Protein AF-A0A6V7QCU4-F1 (afdb_monomer)

Secondary structure (DSSP, 8-state):
-----TTTTS-HHHHHHHTTS-----------------HHHHHHHHHHH-TT--HHHHHHHHHHHHHHHHHHHHHHHHHHHHHHHHHHHHHHHHHHHHHHHHHHHHHHHHHSTT----------GGGTSSS--STTHHHHHHHHHHHHHHHHHHHHHGGGGGGSTHHHHHHHHHHHHHHHHHHHHHHHHHTT----

Organism: NCBI:txid296719

Solvent-accessible surface area (backbone atoms only — not comparable to full-atom values): 12042 Å² total; per-residue (Å²): 135,83,83,74,67,80,58,73,83,43,60,75,74,53,35,60,56,56,71,64,65,76,76,77,68,80,81,80,60,81,65,75,70,74,76,55,88,41,70,58,59,50,52,44,48,52,45,70,70,39,93,80,56,52,74,66,57,48,50,53,45,48,51,53,43,50,52,55,51,49,54,52,52,52,52,52,50,54,54,50,52,54,53,49,53,52,51,51,51,52,51,52,52,50,52,53,53,49,52,51,50,50,54,48,53,57,52,53,60,70,71,62,76,75,76,71,78,76,76,82,76,85,71,69,69,74,67,78,76,68,79,77,96,50,88,74,51,58,66,56,47,53,51,52,52,50,51,51,52,52,49,54,47,54,68,62,61,53,68,69,70,68,78,69,64,72,64,62,57,56,50,55,54,50,52,49,51,51,51,54,49,51,52,51,50,52,50,50,65,73,65,62,76,78,88,125

Radius of gyration: 38.53 Å; Cα contacts (8 Å, |Δi|>4): 23; chains: 1; bounding box: 62×52×119 Å

Foldseek 3Di:
DDDPPPLVPDDPVVSVVVVVPPPPPPPPPPPPPPPPVDVLSVVLVCLVPDPPHDPVNNVVSVVVVVVVVVVVVVVVVVVVVVVVVVVVVVVVVVVVVVVVVVVVVVVVVVVPPPPDPPDPPPDPPVVVPPDDPDPVVPVVVVVVVVVVVVVVCVVVVCVVVVPPPPVPVVVVVVVVVVVVVVVVVVVVVVVDPDDD

Structure (mmCIF, N/CA/C/O backbone):
data_AF-A0A6V7QCU4-F1
#
_entry.id   AF-A0A6V7QCU4-F1
#
loop_
_atom_site.group_PDB
_atom_site.id
_atom_site.type_symbol
_atom_site.label_atom_id
_atom_site.label_alt_id
_atom_site.label_comp_id
_atom_site.label_asym_id
_atom_site.label_entity_id
_atom_site.label_seq_id
_atom_site.pdbx_PDB_ins_code
_atom_site.Cartn_x
_atom_site.Cartn_y
_atom_site.Cartn_z
_atom_site.occupancy
_atom_site.B_iso_or_equiv
_atom_site.auth_seq_id
_atom_site.auth_comp_id
_atom_site.auth_asym_id
_atom_site.auth_atom_id
_atom_site.pdbx_PDB_model_num
ATOM 1 N N . MET A 1 1 ? -23.571 29.270 -3.290 1.00 35.62 1 MET A N 1
ATOM 2 C CA . MET A 1 1 ? -22.367 29.970 -3.782 1.00 35.62 1 MET A CA 1
ATOM 3 C C . MET A 1 1 ? -21.453 28.926 -4.391 1.00 35.62 1 MET A C 1
ATOM 5 O O . MET A 1 1 ? -21.081 27.988 -3.700 1.00 35.62 1 MET A O 1
ATOM 9 N N . GLU A 1 2 ? -21.222 29.030 -5.696 1.00 45.94 2 GLU A N 1
ATOM 10 C CA . GLU A 1 2 ? -20.478 28.068 -6.511 1.00 45.94 2 GLU A CA 1
ATOM 11 C C . GLU A 1 2 ? -18.984 28.082 -6.162 1.00 45.94 2 GLU A C 1
ATOM 13 O O . GLU A 1 2 ? -18.351 29.137 -6.110 1.00 45.94 2 GLU A O 1
ATOM 18 N N . SER A 1 3 ? -18.406 26.904 -5.931 1.00 54.66 3 SER A N 1
ATOM 19 C CA . SER A 1 3 ? -16.961 26.727 -5.833 1.00 54.66 3 SER A CA 1
ATOM 20 C C . SER A 1 3 ? -16.368 26.797 -7.240 1.00 54.66 3 SER A C 1
ATOM 22 O O . SER A 1 3 ? -16.309 25.788 -7.944 1.00 54.66 3 SER A O 1
ATOM 24 N N . PHE A 1 4 ? -15.960 27.986 -7.678 1.00 53.19 4 PHE A N 1
ATOM 25 C CA . PHE A 1 4 ? -15.212 28.119 -8.923 1.00 53.19 4 PHE A CA 1
ATOM 26 C C . PHE A 1 4 ? -13.917 27.310 -8.813 1.00 53.19 4 PHE A C 1
ATOM 28 O O . PHE A 1 4 ? -13.067 27.587 -7.966 1.00 53.19 4 PHE A O 1
ATOM 35 N N . ASP A 1 5 ? -13.771 26.302 -9.673 1.00 65.81 5 ASP A N 1
ATOM 36 C CA . ASP A 1 5 ? -12.512 25.599 -9.885 1.00 65.81 5 ASP A CA 1
ATOM 37 C C . ASP A 1 5 ? -11.508 26.601 -10.477 1.00 65.81 5 ASP A C 1
ATOM 39 O O . ASP A 1 5 ? -11.412 26.801 -11.692 1.00 65.81 5 ASP A O 1
ATOM 43 N N . LEU A 1 6 ? -10.779 27.270 -9.578 1.00 67.25 6 LEU A N 1
ATOM 44 C CA . LEU A 1 6 ? -9.734 28.266 -9.844 1.00 67.25 6 LEU A CA 1
ATOM 45 C C . LEU A 1 6 ? -8.657 27.747 -10.817 1.00 67.25 6 LEU A C 1
ATOM 47 O O . LEU A 1 6 ? -7.875 28.523 -11.366 1.00 67.25 6 LEU A O 1
ATOM 51 N N . ASN A 1 7 ? -8.621 26.435 -11.066 1.00 65.88 7 ASN A N 1
ATOM 52 C CA . ASN A 1 7 ? -7.659 25.781 -11.941 1.00 65.88 7 ASN A CA 1
ATOM 53 C C . ASN A 1 7 ? -8.087 25.762 -13.418 1.00 65.88 7 ASN A C 1
ATOM 55 O O . ASN A 1 7 ? -7.273 25.422 -14.278 1.00 65.88 7 ASN A O 1
ATOM 59 N N . THR A 1 8 ? -9.321 26.158 -13.747 1.00 71.62 8 THR A N 1
ATOM 60 C CA . THR A 1 8 ? -9.826 26.222 -15.136 1.00 71.62 8 THR A CA 1
ATOM 61 C C . THR A 1 8 ? -9.185 27.336 -15.970 1.00 71.62 8 THR A C 1
ATOM 63 O O . THR A 1 8 ? -9.078 27.203 -17.186 1.00 71.62 8 THR A O 1
ATOM 66 N N . SER A 1 9 ? -8.681 28.390 -15.321 1.00 77.50 9 SER A N 1
ATOM 67 C CA . SER A 1 9 ? -7.965 29.511 -15.955 1.00 77.50 9 SER A CA 1
ATOM 68 C C . SER A 1 9 ? -6.537 29.144 -16.398 1.00 77.50 9 SER A C 1
ATOM 70 O O . SER A 1 9 ? -5.900 29.836 -17.195 1.00 77.50 9 SER A O 1
ATOM 72 N N . LEU A 1 10 ? -6.001 28.025 -15.904 1.00 81.00 10 LEU A N 1
ATOM 73 C CA . LEU A 1 10 ? -4.636 27.619 -16.205 1.00 81.00 10 LEU A CA 1
ATOM 74 C C . LEU A 1 10 ? -4.552 26.828 -17.524 1.00 81.00 10 LEU A C 1
ATOM 76 O O . LEU A 1 10 ? -5.372 25.939 -17.771 1.00 81.00 10 LEU A O 1
ATOM 80 N N . PRO A 1 11 ? -3.501 27.048 -18.343 1.00 86.62 11 PRO A N 1
ATOM 81 C CA . PRO A 1 11 ? -3.236 26.229 -19.523 1.00 86.62 11 PRO A CA 1
ATOM 82 C C . PRO A 1 11 ? -3.183 24.727 -19.179 1.00 86.62 11 PRO A C 1
ATOM 84 O O . PRO A 1 11 ? -2.705 24.381 -18.091 1.00 86.62 11 PRO A O 1
ATOM 87 N N . PRO A 1 12 ? -3.556 23.813 -20.102 1.00 85.50 12 PRO A N 1
ATOM 88 C CA . PRO A 1 12 ? -3.710 22.376 -19.819 1.00 85.50 12 PRO A CA 1
ATOM 89 C C . PRO A 1 12 ? -2.508 21.743 -19.111 1.00 85.50 12 PRO A C 1
ATOM 91 O O . PRO A 1 12 ? -2.649 20.953 -18.181 1.00 85.50 12 PRO A O 1
ATOM 94 N N . ARG A 1 13 ? -1.300 22.161 -19.498 1.00 84.75 13 ARG A N 1
ATOM 95 C CA . ARG A 1 13 ? -0.051 21.691 -18.896 1.00 84.75 13 ARG A CA 1
ATOM 96 C C . ARG A 1 13 ? 0.084 22.075 -17.418 1.00 84.75 13 ARG A C 1
ATOM 98 O O . ARG A 1 13 ? 0.567 21.269 -16.633 1.00 84.75 13 ARG A O 1
ATOM 105 N N . LYS A 1 14 ? -0.332 23.285 -17.030 1.00 87.88 14 LYS A N 1
ATOM 106 C CA . LYS A 1 14 ? -0.244 23.776 -15.643 1.00 87.88 14 LYS A CA 1
ATOM 107 C C . LYS A 1 14 ? -1.308 23.148 -14.739 1.00 87.88 14 LYS A C 1
ATOM 109 O O . LYS A 1 14 ? -1.017 22.906 -13.574 1.00 87.88 14 LYS A O 1
ATOM 114 N N . ARG A 1 15 ? -2.482 22.803 -15.280 1.00 86.25 15 ARG A N 1
ATOM 115 C CA . ARG A 1 15 ? -3.525 22.055 -14.553 1.00 86.25 15 ARG A CA 1
ATOM 116 C C . ARG A 1 15 ? -3.030 20.709 -14.027 1.00 86.25 15 ARG A C 1
ATOM 118 O O . ARG A 1 15 ? -3.246 20.396 -12.863 1.00 86.25 15 ARG A O 1
ATOM 125 N N . LEU A 1 16 ? -2.320 19.945 -14.860 1.00 81.56 16 LEU A N 1
ATOM 126 C CA . LEU A 1 16 ? -1.768 18.639 -14.469 1.00 81.56 16 LEU A CA 1
ATOM 127 C C . LEU A 1 16 ? -0.756 18.756 -13.319 1.00 81.56 16 LEU A C 1
ATOM 129 O O . LEU A 1 16 ? -0.728 17.914 -12.429 1.00 81.56 16 LEU A O 1
ATOM 133 N N . LEU A 1 17 ? 0.054 19.819 -13.325 1.00 78.69 17 LEU A N 1
ATOM 134 C CA . LEU A 1 17 ? 1.021 20.116 -12.263 1.00 78.69 17 LEU A CA 1
ATOM 135 C C . LEU A 1 17 ? 0.341 20.582 -10.970 1.00 78.69 17 LEU A C 1
ATOM 137 O O . LEU A 1 17 ? 0.762 20.184 -9.887 1.00 78.69 17 LEU A O 1
ATOM 141 N N . ALA A 1 18 ? -0.708 21.401 -11.073 1.00 74.44 18 ALA A N 1
ATOM 142 C CA . ALA A 1 18 ? -1.483 21.856 -9.921 1.00 74.44 18 ALA A CA 1
ATOM 143 C C . ALA A 1 18 ? -2.186 20.685 -9.216 1.00 74.44 18 ALA A C 1
ATOM 145 O O . ALA A 1 18 ? -2.096 20.569 -7.995 1.00 74.44 18 ALA A O 1
ATOM 146 N N . GLY A 1 19 ? -2.775 19.764 -9.987 1.00 64.88 19 GLY A N 1
ATOM 147 C CA . GLY A 1 19 ? -3.388 18.541 -9.458 1.00 64.88 19 GLY A CA 1
ATOM 148 C C . GLY A 1 19 ? -2.403 17.584 -8.776 1.00 64.88 19 GLY A C 1
ATOM 149 O O . GLY A 1 19 ? -2.822 16.720 -8.016 1.00 64.88 19 GLY A O 1
ATOM 150 N N . LEU A 1 20 ? -1.094 17.747 -8.998 1.00 66.31 20 LEU A N 1
ATOM 151 C CA . LEU A 1 20 ? -0.063 16.924 -8.365 1.00 66.31 20 LEU A CA 1
ATOM 152 C C . LEU A 1 20 ? 0.399 17.472 -6.998 1.00 66.31 20 LEU A C 1
ATOM 154 O O . LEU A 1 20 ? 1.053 16.752 -6.247 1.00 66.31 20 LEU A O 1
ATOM 158 N N . LYS A 1 21 ? 0.092 18.735 -6.656 1.00 61.53 21 LYS A N 1
ATOM 159 C CA . LYS A 1 21 ? 0.593 19.395 -5.430 1.00 61.53 21 LYS A CA 1
ATOM 160 C C . LYS A 1 21 ? -0.334 19.240 -4.210 1.00 61.53 21 LYS A C 1
ATOM 162 O O . LYS A 1 21 ? 0.075 19.565 -3.100 1.00 61.53 21 LYS A O 1
ATOM 167 N N . SER A 1 22 ? -1.535 18.684 -4.356 1.00 58.47 22 SER A N 1
ATOM 168 C CA . SER A 1 22 ? -2.483 18.471 -3.246 1.00 58.47 22 SER A CA 1
ATOM 169 C C . SER A 1 22 ? -2.252 17.172 -2.452 1.00 58.47 22 SER A C 1
ATOM 171 O O . SER A 1 22 ? -3.182 16.633 -1.863 1.00 58.47 22 SER A O 1
ATOM 173 N N . GLY A 1 23 ? -1.017 16.660 -2.426 1.00 52.00 23 GLY A N 1
ATOM 174 C CA . GLY A 1 23 ? -0.621 15.459 -1.680 1.00 52.00 23 GLY A CA 1
ATOM 175 C C . GLY A 1 23 ? 0.0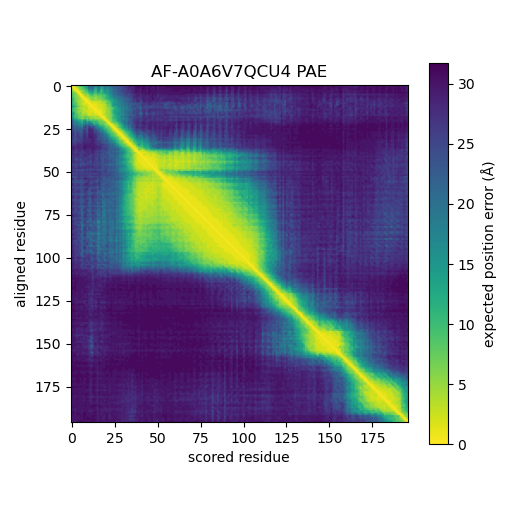03 15.717 -0.303 1.00 52.00 23 GLY A C 1
ATOM 176 O O . GLY A 1 23 ? 0.578 14.798 0.262 1.00 52.00 23 GLY A O 1
ATOM 177 N N . ASN A 1 24 ? -0.078 16.940 0.232 1.00 51.47 24 ASN A N 1
ATOM 178 C CA . ASN A 1 24 ? 0.299 17.249 1.617 1.00 51.47 24 ASN A CA 1
ATOM 179 C C . ASN A 1 24 ? -0.964 17.538 2.430 1.00 51.47 24 ASN A C 1
ATOM 181 O O . ASN A 1 24 ? -1.215 18.667 2.844 1.00 51.47 24 ASN A O 1
ATOM 185 N N . LEU A 1 25 ? -1.778 16.505 2.628 1.00 44.12 25 LEU A N 1
ATOM 186 C CA . LEU A 1 25 ? -2.715 16.497 3.738 1.00 44.12 25 LEU A CA 1
ATOM 187 C C . LEU A 1 25 ? -1.915 16.095 4.970 1.00 44.12 25 LEU A C 1
ATOM 189 O O . LEU A 1 25 ? -1.485 14.949 5.096 1.00 44.12 25 LEU A O 1
ATOM 193 N N . ALA A 1 26 ? -1.720 17.063 5.866 1.00 48.62 26 ALA A N 1
ATOM 194 C CA . ALA A 1 26 ? -1.729 16.775 7.286 1.00 48.62 26 ALA A CA 1
ATOM 195 C C . ALA A 1 26 ? -2.869 15.777 7.526 1.00 48.62 26 ALA A C 1
ATOM 197 O O . ALA A 1 26 ? -4.044 16.089 7.336 1.00 48.62 26 ALA A O 1
ATOM 198 N N . HIS A 1 27 ? -2.501 14.533 7.811 1.00 44.94 27 HIS A N 1
ATOM 199 C CA . HIS A 1 27 ? -3.427 13.491 8.214 1.00 44.94 27 HIS A CA 1
ATOM 200 C C . HIS A 1 27 ? -3.783 13.747 9.686 1.00 44.94 27 HIS A C 1
ATOM 202 O O . HIS A 1 27 ? -3.539 12.913 10.547 1.00 44.94 27 HIS A O 1
ATOM 208 N N . ASP A 1 28 ? -4.394 14.901 9.959 1.00 44.28 28 ASP A N 1
ATOM 209 C CA . ASP A 1 28 ? -5.296 15.063 11.096 1.00 44.28 28 ASP A CA 1
ATOM 210 C C . ASP A 1 28 ? -6.616 14.399 10.698 1.00 44.28 28 ASP A C 1
ATOM 212 O O . ASP A 1 28 ? -7.650 15.030 10.492 1.00 44.28 28 ASP A O 1
ATOM 216 N N . PHE A 1 29 ? -6.555 13.085 10.499 1.00 41.66 29 PHE A N 1
ATOM 217 C CA . PHE A 1 29 ? -7.741 12.273 10.647 1.00 41.66 29 PHE A CA 1
ATOM 218 C C . PHE A 1 29 ? -7.906 12.118 12.156 1.00 41.66 29 PHE A C 1
ATOM 220 O O . PHE A 1 29 ? -7.047 11.487 12.781 1.00 41.66 29 PHE A O 1
ATOM 227 N N . PRO A 1 30 ? -9.005 12.593 12.769 1.00 44.06 30 PRO A N 1
ATOM 228 C CA . PRO A 1 30 ? -9.549 11.822 13.861 1.00 44.06 30 PRO A CA 1
ATOM 229 C C . PRO A 1 30 ? -9.959 10.516 13.190 1.00 44.06 30 PRO A C 1
ATOM 231 O O . PRO A 1 30 ? -11.053 10.399 12.643 1.00 44.06 30 PRO A O 1
ATOM 234 N N . PHE A 1 31 ? -9.033 9.557 13.111 1.00 42.09 31 PHE A N 1
ATOM 235 C CA . PHE A 1 31 ? -9.431 8.186 12.877 1.00 42.09 31 PHE A CA 1
ATOM 236 C C . PHE A 1 31 ? -10.527 7.960 13.918 1.00 42.09 31 PHE A C 1
ATOM 238 O O . PHE A 1 31 ? -10.242 8.127 15.111 1.00 42.09 31 PHE A O 1
ATOM 245 N N . PRO A 1 32 ? -11.777 7.646 13.520 1.00 49.28 32 PRO A N 1
ATOM 246 C CA . PRO A 1 32 ? -12.622 6.933 14.443 1.00 49.28 32 PRO A CA 1
ATOM 247 C C . PRO A 1 32 ? -11.785 5.699 14.690 1.00 49.28 32 PRO A C 1
ATOM 249 O O . PRO A 1 32 ? -11.591 4.902 13.769 1.00 49.28 32 PRO A O 1
ATOM 252 N N . ILE A 1 33 ? -11.142 5.643 15.860 1.00 50.97 33 ILE A N 1
ATOM 253 C CA . ILE A 1 33 ? -10.472 4.443 16.319 1.00 50.97 33 ILE A CA 1
ATOM 254 C C . ILE A 1 33 ? -11.532 3.399 16.026 1.00 50.97 33 ILE A C 1
ATOM 256 O O . ILE A 1 33 ? -12.646 3.536 16.553 1.00 50.97 33 ILE A O 1
ATOM 260 N N . PRO A 1 34 ? -11.290 2.444 15.112 1.00 51.69 34 PRO A N 1
ATOM 261 C CA . PRO A 1 34 ? -12.148 1.306 15.101 1.00 51.69 34 PRO A CA 1
ATOM 262 C C . PRO A 1 34 ? -11.847 0.759 16.481 1.00 51.69 34 PRO A C 1
ATOM 264 O O . PRO A 1 34 ? -10.806 0.145 16.713 1.00 51.69 34 PRO A O 1
ATOM 267 N N . LEU A 1 35 ? -12.749 1.017 17.425 1.00 53.97 35 LEU A N 1
ATOM 268 C CA . LEU A 1 35 ? -13.027 0.063 18.460 1.00 53.97 35 LEU A CA 1
ATOM 269 C C . LEU A 1 35 ? -13.571 -1.109 17.650 1.00 53.97 35 LEU A C 1
ATOM 271 O O . LEU A 1 35 ? -14.775 -1.322 17.535 1.00 53.97 35 LEU A O 1
ATOM 275 N N . SER A 1 36 ? -12.633 -1.781 16.962 1.00 52.59 36 SER A N 1
ATOM 276 C CA . SER A 1 36 ? -12.746 -3.112 16.434 1.00 52.59 36 SER A CA 1
ATOM 277 C C . SER A 1 36 ? -13.556 -3.798 17.488 1.00 52.59 36 SER A C 1
ATOM 279 O O . SER A 1 36 ? -13.233 -3.632 18.668 1.00 52.59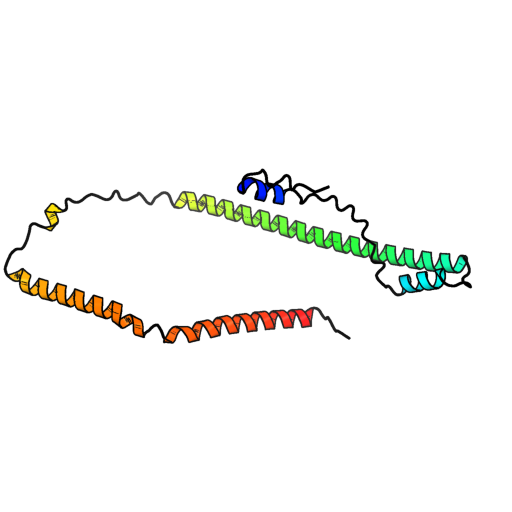 36 SER A O 1
ATOM 281 N N . SER A 1 37 ? -14.650 -4.415 17.062 1.00 53.84 37 SER A N 1
ATOM 282 C CA . SER A 1 37 ? -15.561 -5.174 17.899 1.00 53.84 37 SER A CA 1
ATOM 283 C C . SER A 1 37 ? -14.799 -6.337 18.542 1.00 53.84 37 SER A C 1
ATOM 285 O O . SER A 1 37 ? -15.023 -7.499 18.240 1.00 53.84 37 SER A O 1
ATOM 287 N N . THR A 1 38 ? -13.810 -6.003 19.358 1.00 62.69 38 THR A N 1
ATOM 288 C CA . THR A 1 38 ? -13.108 -6.835 20.290 1.00 62.69 38 THR A CA 1
ATOM 289 C C . THR A 1 38 ? -14.141 -7.104 21.354 1.00 62.69 38 THR A C 1
ATOM 291 O O . THR A 1 38 ? -14.874 -6.205 21.779 1.00 62.69 38 THR A O 1
ATOM 294 N N . ASP A 1 39 ? -14.216 -8.361 21.749 1.00 77.12 39 ASP A N 1
ATOM 295 C CA . ASP A 1 39 ? -15.081 -8.835 22.819 1.00 77.12 39 ASP A CA 1
ATOM 296 C C . ASP A 1 39 ? -15.040 -7.895 24.047 1.00 77.12 39 ASP A C 1
ATOM 298 O O . ASP A 1 39 ? -16.066 -7.492 24.583 1.00 77.12 39 ASP A O 1
ATOM 302 N N . LEU A 1 40 ? -13.851 -7.380 24.377 1.00 80.00 40 LEU A N 1
ATOM 303 C CA . LEU A 1 40 ? -13.614 -6.366 25.411 1.00 80.00 40 LEU A CA 1
ATOM 304 C C . LEU A 1 40 ? -14.335 -5.024 25.178 1.00 80.00 40 LEU A C 1
ATOM 306 O O . LEU A 1 40 ? -14.886 -4.450 26.114 1.00 80.00 40 LEU A O 1
ATOM 310 N N . GLY A 1 41 ? -14.352 -4.512 23.945 1.00 83.50 41 GLY A N 1
ATOM 311 C CA . GLY A 1 41 ? -15.064 -3.281 23.601 1.00 83.50 41 GLY A CA 1
ATOM 312 C C . GLY A 1 41 ? -16.586 -3.443 23.635 1.00 83.50 41 GLY A C 1
ATOM 313 O O . GLY A 1 41 ? -17.287 -2.481 23.939 1.00 83.50 41 GLY A O 1
ATOM 314 N N . ALA A 1 42 ? -17.100 -4.644 23.345 1.00 85.75 42 ALA A N 1
ATOM 315 C CA . ALA A 1 42 ? -18.512 -4.978 23.536 1.00 85.75 42 ALA A CA 1
ATOM 316 C C . ALA A 1 42 ? -18.859 -5.071 25.030 1.00 85.75 42 ALA A C 1
ATOM 318 O O . ALA A 1 42 ? -19.751 -4.357 25.477 1.00 85.75 42 ALA A O 1
ATOM 319 N N . ARG A 1 43 ? -18.055 -5.803 25.814 1.00 84.75 43 ARG A N 1
ATOM 320 C CA . ARG A 1 43 ? -18.203 -5.912 27.276 1.00 84.75 43 ARG A CA 1
ATOM 321 C C . ARG A 1 43 ? -18.201 -4.556 27.982 1.00 84.75 43 ARG A C 1
ATOM 323 O O . ARG A 1 43 ? -19.006 -4.343 28.880 1.00 84.75 43 ARG A O 1
ATOM 330 N N . LEU A 1 44 ? -17.340 -3.622 27.569 1.00 89.06 44 LEU A N 1
ATOM 331 C CA . LEU A 1 44 ? -17.328 -2.270 28.139 1.00 89.06 44 LEU A CA 1
ATOM 332 C C . LEU A 1 44 ? -18.629 -1.511 27.851 1.00 89.06 44 LEU A C 1
ATOM 334 O O . LEU A 1 44 ? -19.160 -0.853 28.740 1.00 89.06 44 LEU A O 1
ATOM 338 N N . ARG A 1 45 ? -19.164 -1.609 26.628 1.00 89.88 45 ARG A N 1
ATOM 339 C CA . ARG A 1 45 ? -20.448 -0.977 26.286 1.00 89.88 45 ARG A CA 1
ATOM 340 C C . ARG A 1 45 ? -21.600 -1.599 27.064 1.00 89.88 45 ARG A C 1
ATOM 342 O O . ARG A 1 45 ? -22.454 -0.862 27.537 1.00 89.88 45 ARG A O 1
ATOM 349 N N . ASP A 1 46 ? -21.604 -2.917 27.220 1.00 89.50 46 ASP A N 1
ATOM 350 C CA . ASP A 1 46 ? -22.655 -3.629 27.950 1.00 89.50 46 ASP A CA 1
ATOM 351 C C . ASP A 1 46 ? -22.676 -3.230 29.431 1.00 89.50 46 ASP A C 1
ATOM 353 O O . ASP A 1 46 ? -23.741 -2.969 29.984 1.00 89.50 46 ASP A O 1
ATOM 357 N N . VAL A 1 47 ? -21.500 -3.087 30.052 1.00 89.88 47 VAL A N 1
ATOM 358 C CA . VAL A 1 47 ? -21.371 -2.655 31.453 1.00 89.88 47 VAL A CA 1
ATOM 359 C C . VAL A 1 47 ? -21.739 -1.177 31.631 1.00 89.88 47 VAL A C 1
ATOM 361 O O . VAL A 1 47 ? -22.434 -0.844 32.583 1.00 89.88 47 VAL A O 1
ATOM 364 N N . ILE A 1 48 ? -21.369 -0.296 30.693 1.00 88.62 48 ILE A N 1
ATOM 365 C CA . ILE A 1 48 ? -21.759 1.129 30.726 1.00 88.62 48 ILE A CA 1
ATOM 366 C C . ILE A 1 48 ? -23.271 1.318 30.517 1.00 88.62 48 ILE A C 1
ATOM 368 O O . ILE A 1 48 ? -23.869 2.214 31.108 1.00 88.62 48 ILE A O 1
ATOM 372 N N . ASN A 1 49 ? -23.893 0.494 29.671 1.00 90.19 49 ASN A N 1
ATOM 373 C CA . ASN A 1 49 ? -25.325 0.578 29.372 1.00 90.19 49 ASN A CA 1
ATOM 374 C C . ASN A 1 49 ? -26.198 -0.168 30.396 1.00 90.19 49 ASN A C 1
ATOM 376 O O . ASN A 1 49 ? -27.424 -0.041 30.364 1.00 90.19 49 ASN A O 1
ATOM 380 N N . SER A 1 50 ? -25.593 -0.947 31.294 1.00 89.44 50 SER A N 1
ATOM 381 C CA . SER A 1 50 ? -26.301 -1.657 32.353 1.00 89.44 50 SER A CA 1
ATOM 382 C C . SER A 1 50 ? -26.749 -0.692 33.449 1.00 89.44 50 SER A C 1
ATOM 384 O O . SER A 1 50 ? -25.946 0.011 34.055 1.00 89.44 50 SER A O 1
ATOM 386 N N . THR A 1 51 ? -28.046 -0.692 33.761 1.00 81.44 51 THR A N 1
ATOM 387 C CA . THR A 1 51 ? -28.620 0.134 34.840 1.00 81.44 51 THR A CA 1
ATOM 388 C C . THR A 1 51 ? -28.267 -0.383 36.240 1.00 81.44 51 THR A C 1
ATOM 390 O O . THR A 1 51 ? -28.526 0.296 37.228 1.00 81.44 51 THR A O 1
ATOM 393 N N . THR A 1 52 ? -27.693 -1.586 36.339 1.00 87.56 52 THR A N 1
ATOM 394 C CA . THR A 1 52 ? -27.366 -2.253 37.608 1.00 87.56 52 THR A CA 1
ATOM 395 C C . THR A 1 52 ? -25.866 -2.335 37.881 1.00 87.56 52 THR A C 1
ATOM 397 O O . THR A 1 52 ? -25.487 -2.923 38.888 1.00 87.56 52 THR A O 1
ATOM 400 N N . ALA A 1 53 ? -25.017 -1.816 36.989 1.00 85.19 53 ALA A N 1
ATOM 401 C CA . ALA A 1 53 ? -23.568 -1.900 37.146 1.00 85.19 53 ALA A CA 1
ATOM 402 C C . ALA A 1 53 ? -23.065 -0.961 38.250 1.00 85.19 53 ALA A C 1
ATOM 404 O O . ALA A 1 53 ? -23.452 0.211 38.309 1.00 85.19 53 ALA A O 1
ATOM 405 N N . SER A 1 54 ? -22.172 -1.471 39.100 1.00 89.69 54 SER A N 1
ATOM 406 C CA . SER A 1 54 ? -21.495 -0.651 40.111 1.00 89.69 54 SER A CA 1
ATOM 407 C C . SER A 1 54 ? -20.432 0.227 39.442 1.00 89.69 54 SER A C 1
ATOM 409 O O . SER A 1 54 ? -19.777 -0.224 38.496 1.00 89.69 54 SER A O 1
ATOM 411 N N . PRO A 1 55 ? -20.185 1.462 39.917 1.00 87.19 55 PRO A N 1
ATOM 412 C CA . PRO A 1 55 ? -19.109 2.295 39.382 1.00 87.19 55 PRO A CA 1
ATOM 413 C C . PRO A 1 55 ? -17.734 1.611 39.446 1.00 87.19 55 PRO A C 1
ATOM 415 O O . PRO A 1 55 ? -16.916 1.798 38.547 1.00 87.19 55 PRO A O 1
ATOM 418 N N . GLU A 1 56 ? -17.492 0.769 40.449 1.00 90.50 56 GLU A N 1
ATOM 419 C CA . GLU A 1 56 ? -16.272 -0.029 40.589 1.00 90.50 56 GLU A CA 1
ATOM 420 C C . GLU A 1 56 ? -16.111 -1.041 39.444 1.00 90.50 56 GLU A C 1
ATOM 422 O O . GLU A 1 56 ? -15.031 -1.141 38.864 1.00 90.50 56 GLU A O 1
ATOM 427 N N . GLU A 1 57 ? -17.187 -1.726 39.046 1.00 88.12 57 GLU A N 1
ATOM 428 C CA . GLU A 1 57 ? -17.166 -2.700 37.944 1.00 88.12 57 GLU A CA 1
ATOM 429 C C . GLU A 1 57 ? -16.872 -2.015 36.603 1.00 88.12 57 GLU A C 1
ATOM 431 O O . GLU A 1 57 ? -16.104 -2.525 35.784 1.00 88.12 57 GLU A O 1
ATOM 436 N N . ILE A 1 58 ? -17.433 -0.819 36.389 1.00 88.56 58 ILE A N 1
ATOM 437 C CA . ILE A 1 58 ? -17.153 -0.005 35.199 1.00 88.56 58 ILE A CA 1
ATOM 438 C C . ILE A 1 58 ? -15.660 0.350 35.147 1.00 88.56 58 ILE A C 1
ATOM 440 O O . ILE A 1 58 ? -15.040 0.239 34.087 1.00 88.56 58 ILE A O 1
ATOM 444 N N . ILE A 1 59 ? -15.071 0.746 36.281 1.00 90.75 59 ILE A N 1
ATOM 445 C CA . ILE A 1 59 ? -13.649 1.104 36.377 1.00 90.75 59 ILE A CA 1
ATOM 446 C C . ILE A 1 59 ? -12.758 -0.115 36.108 1.00 90.75 59 ILE A C 1
ATOM 448 O O . ILE A 1 59 ? -11.791 -0.007 35.352 1.00 90.75 59 ILE A O 1
ATOM 452 N N . GLU A 1 60 ? -13.075 -1.283 36.664 1.00 91.00 60 GLU A N 1
ATOM 453 C CA . GLU A 1 60 ? -12.301 -2.511 36.440 1.00 91.00 60 GLU A CA 1
ATOM 454 C C . GLU A 1 60 ? -12.328 -2.965 34.977 1.00 91.00 60 GLU A C 1
ATOM 456 O O . GLU A 1 60 ? -11.282 -3.288 34.396 1.00 91.00 60 GLU A O 1
ATOM 461 N N . VAL A 1 61 ? -13.506 -2.944 34.348 1.00 89.88 61 VAL A N 1
ATOM 462 C CA . VAL A 1 61 ? -13.657 -3.305 32.932 1.00 89.88 61 VAL A CA 1
ATOM 463 C C . VAL A 1 61 ? -12.954 -2.281 32.045 1.00 89.88 61 VAL A C 1
ATOM 465 O O . VAL A 1 61 ? -12.227 -2.667 31.128 1.00 89.88 61 VAL A O 1
ATOM 468 N N . ALA A 1 62 ? -13.082 -0.985 32.342 1.00 88.62 62 ALA A N 1
ATOM 469 C CA . ALA A 1 62 ? -12.387 0.071 31.612 1.00 88.62 62 ALA A CA 1
ATOM 470 C C . ALA A 1 62 ? -10.859 -0.056 31.719 1.00 88.62 62 ALA A C 1
ATOM 472 O O . ALA A 1 62 ? -10.169 0.040 30.704 1.00 88.62 62 ALA A O 1
ATOM 473 N N . ASN A 1 63 ? -10.326 -0.340 32.910 1.00 92.44 63 ASN A N 1
ATOM 474 C CA . ASN A 1 63 ? -8.893 -0.556 33.122 1.00 92.44 63 ASN A CA 1
ATOM 475 C C . ASN A 1 63 ? -8.389 -1.790 32.368 1.00 92.44 63 ASN A C 1
ATOM 477 O O . ASN A 1 63 ? -7.345 -1.737 31.718 1.00 92.44 63 ASN A O 1
ATOM 481 N N . SER A 1 64 ? -9.155 -2.882 32.389 1.00 89.62 64 SER A N 1
ATOM 482 C CA . SER A 1 64 ? -8.823 -4.107 31.653 1.00 89.62 64 SER A CA 1
ATOM 483 C C . SER A 1 64 ? -8.771 -3.863 30.141 1.00 89.62 64 SER A C 1
ATOM 485 O O . SER A 1 64 ? -7.848 -4.311 29.459 1.00 89.62 64 SER A O 1
ATOM 487 N N . VAL A 1 65 ? -9.732 -3.101 29.609 1.00 90.19 65 VAL A N 1
ATOM 488 C CA . VAL A 1 65 ? -9.773 -2.705 28.193 1.00 90.19 65 VAL A CA 1
ATOM 489 C C . VAL A 1 65 ? -8.607 -1.777 27.852 1.00 90.19 65 VAL A C 1
ATOM 491 O O . VAL A 1 65 ? -7.978 -1.950 26.809 1.00 90.19 65 VAL A O 1
ATOM 494 N N . ALA A 1 66 ? -8.292 -0.817 28.724 1.00 90.88 66 ALA A N 1
ATOM 495 C CA . ALA A 1 66 ? -7.188 0.117 28.529 1.00 90.88 66 ALA A CA 1
ATOM 496 C C . ALA A 1 66 ? -5.828 -0.597 28.494 1.00 90.88 66 ALA A C 1
ATOM 498 O O . ALA A 1 66 ? -5.014 -0.300 27.620 1.00 90.88 66 ALA A O 1
ATOM 499 N N . LEU A 1 67 ? -5.602 -1.571 29.382 1.00 91.81 67 LEU A N 1
ATOM 500 C CA . LEU A 1 67 ? -4.390 -2.395 29.387 1.00 91.81 67 LEU A CA 1
ATOM 501 C C . LEU A 1 67 ? -4.271 -3.229 28.107 1.00 91.81 67 LEU A C 1
ATOM 503 O O . LEU A 1 67 ? -3.252 -3.158 27.423 1.00 91.81 67 LEU A O 1
ATOM 507 N N . ALA A 1 68 ? -5.338 -3.929 27.713 1.00 89.38 68 ALA A N 1
ATOM 508 C CA . ALA A 1 68 ? -5.341 -4.711 26.478 1.00 89.38 68 ALA A CA 1
ATOM 509 C C . ALA A 1 68 ? -5.102 -3.834 25.232 1.00 89.38 68 ALA A C 1
ATOM 511 O O . ALA A 1 68 ? -4.361 -4.211 24.323 1.00 89.38 68 ALA A O 1
ATOM 512 N N . ALA A 1 69 ? -5.695 -2.638 25.190 1.00 88.56 69 ALA A N 1
ATOM 513 C CA . ALA A 1 69 ? -5.469 -1.680 24.113 1.00 88.56 69 ALA A CA 1
ATOM 514 C C . ALA A 1 69 ? -4.021 -1.160 24.092 1.00 88.56 69 ALA A C 1
ATOM 516 O O . ALA A 1 69 ? -3.450 -0.993 23.011 1.00 88.56 69 ALA A O 1
ATOM 517 N N . ALA A 1 70 ? -3.414 -0.931 25.261 1.00 92.06 70 ALA A N 1
ATOM 518 C CA . ALA A 1 70 ? -2.020 -0.512 25.376 1.00 92.06 70 ALA A CA 1
ATOM 519 C C . ALA A 1 70 ? -1.056 -1.584 24.842 1.00 92.06 70 ALA A C 1
ATOM 521 O O . ALA A 1 70 ? -0.154 -1.251 24.069 1.00 92.06 70 ALA A O 1
ATOM 522 N N . ASP A 1 71 ? -1.292 -2.859 25.160 1.00 91.62 71 ASP A N 1
ATOM 523 C CA . ASP A 1 71 ? -0.485 -3.981 24.666 1.00 91.62 71 ASP A CA 1
ATOM 524 C C . ASP A 1 71 ? -0.595 -4.138 23.145 1.00 91.62 71 ASP A C 1
ATOM 526 O O . ASP A 1 71 ? 0.411 -4.258 22.437 1.00 91.62 71 ASP A O 1
ATOM 530 N N . VAL A 1 72 ? -1.815 -4.060 22.606 1.00 90.69 72 VAL A N 1
ATOM 531 C CA . VAL A 1 72 ? -2.042 -4.094 21.154 1.00 90.69 72 VAL A CA 1
ATOM 532 C C . VAL A 1 72 ? -1.342 -2.920 20.467 1.00 90.69 72 VAL A C 1
ATOM 534 O O . VAL A 1 72 ? -0.695 -3.105 19.432 1.00 90.69 72 VAL A O 1
ATOM 537 N N . ALA A 1 73 ? -1.413 -1.718 21.043 1.00 91.75 73 ALA A N 1
ATOM 538 C CA . ALA A 1 73 ? -0.733 -0.543 20.509 1.00 91.75 73 ALA A CA 1
ATOM 539 C C . ALA A 1 73 ? 0.799 -0.682 20.559 1.00 91.75 73 ALA A C 1
ATOM 541 O O . ALA A 1 73 ? 1.479 -0.296 19.604 1.00 91.75 73 ALA A O 1
ATOM 542 N N . ALA A 1 74 ? 1.355 -1.250 21.632 1.00 93.06 74 ALA A N 1
ATOM 543 C CA . ALA A 1 74 ? 2.786 -1.520 21.753 1.00 93.06 74 ALA A CA 1
ATOM 544 C C . ALA A 1 74 ? 3.260 -2.526 20.692 1.00 93.06 74 ALA A C 1
ATOM 546 O O . ALA A 1 74 ? 4.231 -2.261 19.976 1.00 93.06 74 ALA A O 1
ATOM 547 N N . ASN A 1 75 ? 2.517 -3.618 20.505 1.00 91.44 75 ASN A N 1
ATOM 548 C CA . ASN A 1 75 ? 2.797 -4.618 19.475 1.00 91.44 75 ASN A CA 1
ATOM 549 C C . ASN A 1 75 ? 2.714 -4.020 18.064 1.00 91.44 75 ASN A C 1
ATOM 551 O O . ASN A 1 75 ? 3.602 -4.236 17.236 1.00 91.44 75 ASN A O 1
ATOM 555 N N . ALA A 1 76 ? 1.696 -3.201 17.790 1.00 94.31 76 ALA A N 1
ATOM 556 C CA . ALA A 1 76 ? 1.559 -2.515 16.508 1.00 94.31 76 ALA A CA 1
ATOM 557 C C . ALA A 1 76 ? 2.748 -1.578 16.220 1.00 94.31 76 ALA A C 1
ATOM 559 O O . ALA A 1 76 ? 3.241 -1.534 15.088 1.00 94.31 76 ALA A O 1
ATOM 560 N N . ARG A 1 77 ? 3.253 -0.863 17.238 1.00 92.38 77 ARG A N 1
ATOM 561 C CA . ARG A 1 77 ? 4.456 -0.023 17.115 1.00 92.38 77 ARG A CA 1
ATOM 562 C C . ARG A 1 77 ? 5.700 -0.852 16.804 1.00 92.38 77 ARG A C 1
ATOM 564 O O . ARG A 1 77 ? 6.449 -0.472 15.906 1.00 92.38 77 ARG A O 1
ATOM 571 N N . ALA A 1 78 ? 5.902 -1.979 17.485 1.00 95.50 78 ALA A N 1
ATOM 572 C CA . ALA A 1 78 ? 7.039 -2.865 17.230 1.00 95.50 78 ALA A CA 1
ATOM 573 C C . ALA A 1 78 ? 7.044 -3.366 15.773 1.00 95.50 78 ALA A C 1
ATOM 575 O O . ALA A 1 78 ? 8.030 -3.194 15.054 1.00 95.50 78 ALA A O 1
ATOM 576 N N . VAL A 1 79 ? 5.895 -3.850 15.288 1.00 94.69 79 VAL A N 1
ATOM 577 C CA . VAL A 1 79 ? 5.727 -4.305 13.896 1.00 94.69 79 VAL A CA 1
ATOM 578 C C . VAL A 1 79 ? 5.978 -3.174 12.892 1.00 94.69 79 VAL A C 1
ATOM 580 O O . VAL A 1 79 ? 6.586 -3.389 11.839 1.00 94.69 79 VAL A O 1
ATOM 583 N N . ALA A 1 80 ? 5.519 -1.956 13.187 1.00 93.62 80 ALA A N 1
ATOM 584 C CA . ALA A 1 80 ? 5.752 -0.804 12.320 1.00 93.62 80 ALA A CA 1
ATOM 585 C C . ALA A 1 80 ? 7.246 -0.452 12.215 1.00 93.62 80 ALA A C 1
ATOM 587 O O . ALA A 1 80 ? 7.730 -0.167 11.116 1.00 93.62 80 ALA A O 1
ATOM 588 N N . ILE A 1 81 ? 7.986 -0.516 13.327 1.00 96.06 81 ILE A N 1
ATOM 589 C CA . ILE A 1 81 ? 9.431 -0.254 13.365 1.00 96.06 81 ILE A CA 1
ATOM 590 C C . ILE A 1 81 ? 10.196 -1.296 12.538 1.00 96.06 81 ILE A C 1
ATOM 592 O O . ILE A 1 81 ? 11.029 -0.925 11.708 1.00 96.06 81 ILE A O 1
ATOM 596 N N . GLU A 1 82 ? 9.882 -2.584 12.689 1.00 94.44 82 GLU A N 1
ATOM 597 C CA . GLU A 1 82 ? 10.517 -3.654 11.906 1.00 94.44 82 GLU A CA 1
ATOM 598 C C . GLU A 1 82 ? 10.279 -3.479 10.402 1.00 94.44 82 GLU A C 1
ATOM 600 O O . GLU A 1 82 ? 11.216 -3.519 9.595 1.00 94.44 82 GLU A O 1
ATOM 605 N N . LYS A 1 83 ? 9.031 -3.195 10.009 1.00 96.06 83 LYS A N 1
ATOM 606 C CA . LYS A 1 83 ? 8.682 -2.926 8.607 1.00 96.06 83 LYS A CA 1
ATOM 607 C C . LYS A 1 83 ? 9.397 -1.687 8.068 1.00 96.06 83 LYS A C 1
ATOM 609 O O . LYS A 1 83 ? 9.860 -1.700 6.924 1.00 96.06 83 LYS A O 1
ATOM 614 N N . ALA A 1 84 ? 9.538 -0.637 8.877 1.00 94.94 84 ALA A N 1
ATOM 615 C CA . ALA A 1 84 ? 10.284 0.560 8.502 1.00 94.94 84 ALA A CA 1
ATOM 616 C C . ALA A 1 84 ? 11.780 0.264 8.287 1.00 94.94 84 ALA A C 1
ATOM 618 O O . ALA A 1 84 ? 12.358 0.739 7.306 1.00 94.94 84 ALA A O 1
ATOM 619 N N . ALA A 1 85 ? 12.395 -0.568 9.134 1.00 96.00 85 ALA A N 1
ATOM 620 C CA . ALA A 1 85 ? 13.791 -0.980 8.984 1.00 96.00 85 ALA A CA 1
ATOM 621 C C . ALA A 1 85 ? 14.020 -1.792 7.695 1.00 96.00 85 ALA A C 1
ATOM 623 O O . ALA A 1 85 ? 14.963 -1.521 6.941 1.00 96.00 85 ALA A O 1
ATOM 624 N N . ILE A 1 86 ? 13.121 -2.732 7.380 1.00 95.75 86 ILE A N 1
ATOM 625 C CA . ILE A 1 86 ? 13.165 -3.506 6.128 1.00 95.75 86 ILE A CA 1
ATOM 626 C C . ILE A 1 86 ? 13.035 -2.574 4.916 1.00 95.75 86 ILE A C 1
ATOM 628 O O . ILE A 1 86 ? 13.821 -2.669 3.968 1.00 95.75 86 ILE A O 1
ATOM 632 N N . ALA A 1 87 ? 12.094 -1.628 4.954 1.00 95.62 87 ALA A N 1
ATOM 633 C CA . ALA A 1 87 ? 11.908 -0.652 3.885 1.00 95.62 87 ALA A CA 1
ATOM 634 C C . ALA A 1 87 ? 13.136 0.260 3.708 1.00 95.62 87 ALA A C 1
ATOM 636 O O . ALA A 1 87 ? 13.530 0.553 2.575 1.00 95.62 87 ALA A O 1
ATOM 637 N N . ALA A 1 88 ? 13.780 0.682 4.800 1.00 97.00 88 ALA A N 1
ATOM 638 C CA . ALA A 1 88 ? 15.013 1.463 4.752 1.00 97.00 88 ALA A CA 1
ATOM 639 C C . ALA A 1 88 ? 16.156 0.675 4.092 1.00 97.00 88 ALA A C 1
ATOM 641 O O . ALA A 1 88 ? 16.830 1.200 3.200 1.00 97.00 88 ALA A O 1
ATOM 642 N N . LYS A 1 89 ? 16.321 -0.607 4.446 1.00 96.81 89 LYS A N 1
ATOM 643 C CA . LYS A 1 89 ? 17.314 -1.501 3.828 1.00 96.81 89 LYS A CA 1
ATOM 644 C C . LYS A 1 89 ? 17.047 -1.706 2.336 1.00 96.81 89 LYS A C 1
ATOM 646 O O . LYS A 1 89 ? 17.969 -1.591 1.528 1.00 96.81 89 LYS A O 1
ATOM 651 N N . ALA A 1 90 ? 15.792 -1.941 1.953 1.00 96.94 90 ALA A N 1
ATOM 652 C CA . ALA A 1 90 ? 15.396 -2.074 0.552 1.00 96.94 90 ALA A CA 1
ATOM 653 C C . ALA A 1 90 ? 15.689 -0.791 -0.245 1.00 96.94 90 ALA A C 1
ATOM 655 O O . ALA A 1 90 ? 16.257 -0.851 -1.336 1.00 96.94 90 ALA A O 1
ATOM 656 N N . ARG A 1 91 ? 15.386 0.386 0.322 1.00 94.81 91 ARG A N 1
ATOM 657 C CA . ARG A 1 91 ? 15.700 1.687 -0.291 1.00 94.81 91 ARG A CA 1
ATOM 658 C C . ARG A 1 91 ? 17.202 1.900 -0.465 1.00 94.81 91 ARG A C 1
ATOM 660 O O . ARG A 1 91 ? 17.619 2.371 -1.520 1.00 94.81 91 ARG A O 1
ATOM 667 N N . ALA A 1 92 ? 18.011 1.565 0.539 1.00 97.19 92 ALA A N 1
ATOM 668 C CA . ALA A 1 92 ? 19.466 1.676 0.450 1.00 97.19 92 ALA A CA 1
ATOM 669 C C . ALA A 1 92 ? 20.039 0.750 -0.638 1.00 97.19 92 ALA A C 1
ATOM 671 O O . ALA A 1 92 ? 20.838 1.190 -1.465 1.00 97.19 92 ALA A O 1
ATOM 672 N N . SER A 1 93 ? 19.567 -0.499 -0.698 1.00 95.56 93 SER A N 1
ATOM 673 C CA . SER A 1 93 ? 19.958 -1.458 -1.737 1.00 95.56 93 SER A CA 1
ATOM 674 C C . SER A 1 93 ? 19.574 -0.975 -3.141 1.00 95.56 93 SER A C 1
ATOM 676 O O . SER A 1 93 ? 20.415 -0.971 -4.040 1.00 95.56 93 SER A O 1
ATOM 678 N N . ALA A 1 94 ? 18.349 -0.473 -3.322 1.00 96.94 94 ALA A N 1
ATOM 679 C CA . ALA A 1 94 ? 17.899 0.077 -4.599 1.00 96.94 94 ALA A CA 1
ATOM 680 C C . ALA A 1 94 ? 18.738 1.289 -5.041 1.00 96.94 94 ALA A C 1
ATOM 682 O O . ALA A 1 94 ? 19.128 1.373 -6.205 1.00 96.94 94 ALA A O 1
ATOM 683 N N . LYS A 1 95 ? 19.072 2.203 -4.118 1.00 97.25 95 LYS A N 1
ATOM 684 C CA . LYS A 1 95 ? 19.969 3.336 -4.407 1.00 97.25 95 LYS A CA 1
ATOM 685 C C . LYS A 1 95 ? 21.349 2.859 -4.865 1.00 97.25 95 LYS A C 1
ATOM 687 O O . LYS A 1 95 ? 21.836 3.326 -5.889 1.00 97.25 95 LYS A O 1
ATOM 692 N N . SER A 1 96 ? 21.932 1.884 -4.168 1.00 95.50 96 SER A N 1
ATOM 693 C CA . SER A 1 96 ? 23.221 1.298 -4.550 1.00 95.50 96 SER A CA 1
ATOM 694 C C . SER A 1 96 ? 23.180 0.653 -5.944 1.00 95.50 96 SER A C 1
ATOM 696 O O . SER A 1 96 ? 24.069 0.888 -6.763 1.00 95.50 96 SER A O 1
ATOM 698 N N . ALA A 1 97 ? 22.117 -0.090 -6.268 1.00 95.62 97 ALA A N 1
ATOM 699 C CA . ALA A 1 97 ? 21.943 -0.683 -7.593 1.00 95.62 97 ALA A CA 1
ATOM 700 C C . ALA A 1 97 ? 21.845 0.382 -8.703 1.00 95.62 97 ALA A C 1
ATOM 702 O O . ALA A 1 97 ? 22.463 0.236 -9.760 1.00 95.62 97 ALA A O 1
ATOM 703 N N . LEU A 1 98 ? 21.126 1.483 -8.457 1.00 95.00 98 LEU A N 1
ATOM 704 C CA . LEU A 1 98 ? 21.041 2.606 -9.396 1.00 95.00 98 LEU A CA 1
ATOM 705 C C . LEU A 1 98 ? 22.400 3.283 -9.623 1.00 95.00 98 LEU A C 1
ATOM 707 O O . LEU A 1 98 ? 22.721 3.630 -10.759 1.00 95.00 98 LEU A O 1
ATOM 711 N N . GLU A 1 99 ? 23.230 3.427 -8.588 1.00 94.56 99 GLU A N 1
ATOM 712 C CA . GLU A 1 99 ? 24.590 3.962 -8.738 1.00 94.56 99 GLU A CA 1
ATOM 713 C C . GLU A 1 99 ? 25.484 3.061 -9.601 1.00 94.56 99 GLU A C 1
ATOM 715 O O . GLU A 1 99 ? 26.285 3.559 -10.399 1.00 94.56 99 GLU A O 1
ATOM 720 N N . ILE A 1 100 ? 25.353 1.735 -9.474 1.00 93.31 100 ILE A N 1
ATOM 721 C CA . ILE A 1 100 ? 26.072 0.778 -10.329 1.00 93.31 100 ILE A CA 1
ATOM 722 C C . ILE A 1 100 ? 25.632 0.946 -11.786 1.00 93.31 100 ILE A C 1
ATOM 724 O O . ILE A 1 100 ? 26.482 1.050 -12.676 1.00 93.31 100 ILE A O 1
ATOM 728 N N . LEU A 1 101 ? 24.323 1.036 -12.033 1.00 90.94 101 LEU A N 1
ATOM 729 C CA . LEU A 1 101 ? 23.781 1.258 -13.374 1.00 90.94 101 LEU A CA 1
ATOM 730 C C . LEU A 1 101 ? 24.238 2.597 -13.971 1.00 90.94 101 LEU A C 1
ATOM 732 O O . LEU A 1 101 ? 24.613 2.628 -15.143 1.00 90.94 101 LEU A O 1
ATOM 736 N N . ASP A 1 102 ? 24.293 3.683 -13.191 1.00 91.75 102 ASP A N 1
ATOM 737 C CA . ASP A 1 102 ? 24.819 4.968 -13.678 1.00 91.75 102 ASP A CA 1
ATOM 738 C C . ASP A 1 102 ? 26.305 4.859 -14.059 1.00 91.75 102 ASP A C 1
ATOM 740 O O . ASP A 1 102 ? 26.718 5.311 -15.132 1.00 91.75 102 ASP A O 1
ATOM 744 N N . LYS A 1 103 ? 27.119 4.177 -13.239 1.00 90.12 103 LYS A N 1
ATOM 745 C CA . LYS A 1 103 ? 28.533 3.906 -13.561 1.00 90.12 103 LYS A CA 1
ATOM 746 C C . LYS A 1 103 ? 28.673 3.093 -14.853 1.00 90.12 103 LYS A C 1
ATOM 748 O O . LYS A 1 103 ? 29.528 3.420 -15.681 1.00 90.12 103 LYS A O 1
ATOM 753 N N . MET A 1 104 ? 27.838 2.073 -15.060 1.00 86.81 104 MET A N 1
ATOM 754 C CA . MET A 1 104 ? 27.820 1.281 -16.297 1.00 86.81 104 MET A CA 1
ATOM 755 C C . MET A 1 104 ? 27.403 2.125 -17.508 1.00 86.81 104 MET A C 1
ATOM 757 O O . MET A 1 104 ? 28.101 2.121 -18.523 1.00 86.81 104 MET A O 1
ATOM 761 N N . ALA A 1 105 ? 26.343 2.928 -17.387 1.00 85.31 105 ALA A N 1
ATOM 762 C CA . ALA A 1 105 ? 25.868 3.807 -18.453 1.00 85.31 105 ALA A CA 1
ATOM 763 C C . ALA A 1 105 ? 26.917 4.861 -18.853 1.00 85.31 105 ALA A C 1
ATOM 765 O O . ALA A 1 105 ? 27.102 5.153 -20.039 1.00 85.31 105 ALA A O 1
ATOM 766 N N . ARG A 1 106 ? 27.653 5.427 -17.886 1.00 80.31 106 ARG A N 1
ATOM 767 C CA . ARG A 1 106 ? 28.779 6.339 -18.162 1.00 80.31 106 ARG A CA 1
ATOM 768 C C . ARG A 1 106 ? 29.921 5.644 -18.909 1.00 80.31 106 ARG A C 1
ATOM 770 O O . ARG A 1 106 ? 30.500 6.252 -19.810 1.00 80.31 106 ARG A O 1
ATOM 777 N N . ARG A 1 107 ? 30.235 4.383 -18.580 1.00 73.06 107 ARG A N 1
ATOM 778 C CA . ARG A 1 107 ? 31.252 3.585 -19.295 1.00 73.06 107 ARG A CA 1
ATOM 779 C C . ARG A 1 107 ? 30.821 3.255 -20.729 1.00 73.06 107 ARG A C 1
ATOM 781 O O . ARG A 1 107 ? 31.611 3.439 -21.651 1.00 73.06 107 ARG A O 1
ATOM 788 N N . GLU A 1 108 ? 29.566 2.863 -20.945 1.00 66.56 108 GLU A N 1
ATOM 789 C CA . GLU A 1 108 ? 29.043 2.515 -22.277 1.00 66.56 108 GLU A CA 1
ATOM 790 C C . GLU A 1 108 ? 29.002 3.726 -23.232 1.00 66.56 108 GLU A C 1
ATOM 792 O O . GLU A 1 108 ? 29.342 3.610 -24.413 1.00 66.56 108 GLU A O 1
ATOM 797 N N . ARG A 1 109 ? 28.677 4.926 -22.724 1.00 60.28 109 ARG A N 1
ATOM 798 C CA . ARG A 1 109 ? 28.722 6.173 -23.515 1.00 60.28 109 ARG A CA 1
ATOM 799 C C . ARG A 1 109 ? 30.135 6.548 -23.972 1.00 60.28 109 ARG A C 1
ATOM 801 O O . ARG A 1 109 ? 30.277 7.094 -25.064 1.00 60.28 109 ARG A O 1
ATOM 808 N N . LYS A 1 110 ? 31.171 6.239 -23.181 1.00 58.56 110 LYS A N 1
ATOM 809 C CA . LYS A 1 110 ? 32.577 6.436 -23.583 1.00 58.56 110 LYS A CA 1
ATOM 810 C C . LYS A 1 110 ? 33.026 5.442 -24.665 1.00 58.56 110 LYS A C 1
ATOM 812 O O . LYS A 1 110 ? 33.862 5.803 -25.483 1.00 58.56 110 LYS A O 1
ATOM 817 N N . GLY A 1 111 ? 32.445 4.239 -24.722 1.00 55.97 111 GLY A N 1
ATOM 818 C CA . GLY A 1 111 ? 32.790 3.208 -25.715 1.00 55.97 111 GLY A CA 1
ATOM 819 C C . GLY A 1 111 ? 32.109 3.341 -27.088 1.00 55.97 111 GLY A C 1
ATOM 820 O O . GLY A 1 111 ? 32.578 2.757 -28.059 1.00 55.97 111 GLY A O 1
ATOM 821 N N . ARG A 1 112 ? 31.015 4.108 -27.210 1.00 54.59 112 ARG A N 1
ATOM 822 C CA . ARG A 1 112 ? 30.215 4.219 -28.454 1.00 54.59 112 ARG A CA 1
ATOM 823 C C . ARG A 1 112 ? 30.567 5.396 -29.381 1.00 54.59 112 ARG A C 1
ATOM 825 O O . ARG A 1 112 ? 29.921 5.557 -30.414 1.00 54.59 112 ARG A O 1
ATOM 832 N N . GLN A 1 113 ? 31.584 6.199 -29.065 1.00 54.34 113 GLN A N 1
ATOM 833 C CA . GLN A 1 113 ? 31.941 7.415 -29.823 1.00 54.34 113 GLN A CA 1
ATOM 834 C C . GLN A 1 113 ? 32.705 7.174 -31.149 1.00 54.34 113 GLN A C 1
ATOM 836 O O . GLN A 1 113 ? 33.133 8.134 -31.778 1.00 54.34 113 GLN A O 1
ATOM 841 N N . THR A 1 114 ? 32.870 5.935 -31.635 1.00 54.91 114 THR A N 1
ATOM 842 C CA . THR A 1 114 ? 33.676 5.652 -32.849 1.00 54.91 114 THR A CA 1
ATOM 843 C C . THR A 1 114 ? 32.884 5.316 -34.114 1.00 54.91 114 THR A C 1
ATOM 845 O O . THR A 1 114 ? 33.483 4.989 -35.138 1.00 54.91 114 THR A O 1
ATOM 848 N N . LYS A 1 115 ? 31.550 5.445 -34.134 1.00 61.44 115 LYS A N 1
ATOM 849 C CA . LYS A 1 115 ? 30.805 5.350 -35.405 1.00 61.44 115 LYS A CA 1
ATOM 850 C C . LYS A 1 115 ? 30.836 6.689 -36.140 1.00 61.44 115 LYS A C 1
ATOM 852 O O . LYS A 1 115 ? 29.874 7.454 -36.122 1.00 61.44 115 LYS A O 1
ATOM 857 N N . ALA A 1 116 ? 31.972 6.961 -36.783 1.00 60.50 116 ALA A N 1
ATOM 858 C CA . ALA A 1 116 ? 32.119 8.044 -37.744 1.00 60.50 116 ALA A CA 1
ATOM 859 C C . ALA A 1 116 ? 30.990 7.952 -38.781 1.00 60.50 116 ALA A C 1
ATOM 861 O O . ALA A 1 116 ? 30.804 6.928 -39.441 1.00 60.50 116 ALA A O 1
ATOM 862 N N . LYS A 1 117 ? 30.202 9.023 -38.905 1.00 64.00 117 LYS A N 1
ATOM 863 C CA . LYS A 1 117 ? 29.162 9.135 -39.927 1.00 64.00 117 LYS A CA 1
ATOM 864 C C . LYS A 1 117 ? 29.846 9.060 -41.295 1.00 64.00 117 LYS A C 1
ATOM 866 O O . LYS A 1 117 ? 30.504 10.020 -41.693 1.00 64.00 117 LYS A O 1
ATOM 871 N N . LEU A 1 118 ? 29.703 7.940 -42.009 1.00 64.38 118 LEU A N 1
ATOM 872 C CA . LEU A 1 118 ? 30.081 7.853 -43.420 1.00 64.38 118 LEU A CA 1
ATOM 873 C C . LEU A 1 118 ? 29.346 8.976 -44.160 1.00 64.38 118 LEU A C 1
ATOM 875 O O . LEU A 1 118 ? 28.121 8.952 -44.296 1.00 64.38 118 LEU A O 1
ATOM 879 N N . LYS A 1 119 ? 30.088 9.997 -44.599 1.00 66.56 119 LYS A N 1
ATOM 880 C CA . LYS A 1 119 ? 29.556 11.036 -45.478 1.00 66.56 119 LYS A CA 1
ATOM 881 C C . LYS A 1 119 ? 29.080 10.331 -46.747 1.00 66.56 119 LYS A C 1
ATOM 883 O O . LYS A 1 119 ? 29.887 9.717 -47.443 1.00 66.56 119 LYS A O 1
ATOM 888 N N . LYS A 1 120 ? 27.776 10.387 -47.029 1.00 70.62 120 LYS A N 1
ATOM 889 C CA . LYS A 1 120 ? 27.201 9.873 -48.276 1.00 70.62 120 LYS A CA 1
ATOM 890 C C . LYS A 1 120 ? 27.886 10.606 -49.431 1.00 70.62 120 LYS A C 1
ATOM 892 O O . LYS A 1 120 ? 27.679 11.806 -49.595 1.00 70.62 120 LYS A O 1
ATOM 897 N N . LYS A 1 121 ? 28.742 9.920 -50.192 1.00 75.25 121 LYS A N 1
ATOM 898 C CA . LYS A 1 121 ? 29.303 10.490 -51.418 1.00 75.25 121 LYS A CA 1
ATOM 899 C C . LYS A 1 121 ? 28.179 10.536 -52.447 1.00 75.25 12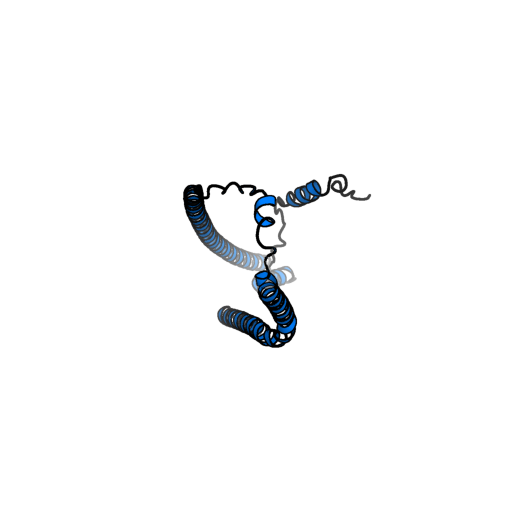1 LYS A C 1
ATOM 901 O O . LYS A 1 121 ? 27.622 9.499 -52.791 1.00 75.25 121 LYS A O 1
ATOM 906 N N . HIS A 1 122 ? 27.813 11.735 -52.891 1.00 70.06 122 HIS A N 1
ATOM 907 C CA . HIS A 1 122 ? 26.919 11.899 -54.029 1.00 70.06 122 HIS A CA 1
ATOM 908 C C . HIS A 1 122 ? 27.679 11.430 -55.272 1.00 70.06 122 HIS A C 1
ATOM 910 O O . HIS A 1 122 ? 28.575 12.123 -55.749 1.00 70.06 122 HIS A O 1
ATOM 916 N N . VAL A 1 123 ? 27.380 10.218 -55.740 1.00 70.56 123 VAL A N 1
ATOM 917 C CA . VAL A 1 123 ? 27.913 9.706 -57.004 1.00 70.56 123 VAL A CA 1
ATOM 918 C C . VAL A 1 123 ? 27.006 10.234 -58.115 1.00 70.56 123 VAL A C 1
ATOM 920 O O . VAL A 1 123 ? 25.803 9.963 -58.074 1.00 70.56 123 VAL A O 1
ATOM 923 N N . PRO A 1 124 ? 27.532 11.001 -59.087 1.00 76.88 124 PRO A N 1
ATOM 924 C CA . PRO A 1 124 ? 26.725 11.552 -60.163 1.00 76.88 124 PRO A CA 1
ATOM 925 C C . PRO A 1 124 ? 25.989 10.450 -60.924 1.00 76.88 124 PRO A C 1
ATOM 927 O O . PRO A 1 124 ? 26.599 9.559 -61.516 1.00 76.88 124 PRO A O 1
ATOM 930 N N . VAL A 1 125 ? 24.662 10.566 -60.959 1.00 66.12 125 VAL A N 1
ATOM 931 C CA . VAL A 1 125 ? 23.739 9.612 -61.595 1.00 66.12 125 VAL A CA 1
ATOM 932 C C . VAL A 1 125 ? 24.073 9.373 -63.078 1.00 66.12 125 VAL A C 1
ATOM 934 O O . VAL A 1 125 ? 23.852 8.287 -63.606 1.00 66.12 125 VAL A O 1
ATOM 937 N N . LYS A 1 126 ? 24.696 10.357 -63.744 1.00 65.62 126 LYS A N 1
ATOM 938 C CA . LYS A 1 126 ? 25.114 10.283 -65.154 1.00 65.62 126 LYS A CA 1
ATOM 939 C C . LYS A 1 126 ? 26.138 9.179 -65.459 1.00 65.62 126 LYS A C 1
ATOM 941 O O . LYS A 1 126 ? 26.232 8.790 -66.619 1.00 65.62 126 LYS A O 1
ATOM 946 N N . LEU A 1 127 ? 26.873 8.665 -64.465 1.00 63.81 127 LEU A N 1
ATOM 947 C CA . LEU A 1 127 ? 27.801 7.543 -64.663 1.00 63.81 127 LEU A CA 1
ATOM 948 C C . LEU A 1 127 ? 27.083 6.192 -64.798 1.00 63.81 127 LEU A C 1
ATOM 950 O O . LEU A 1 127 ? 27.613 5.294 -65.439 1.00 63.81 127 LEU A O 1
ATOM 954 N N . PHE A 1 128 ? 25.870 6.053 -64.255 1.00 62.00 128 PHE A N 1
ATOM 955 C CA . PHE A 1 128 ? 25.125 4.789 -64.298 1.00 62.00 128 PHE A CA 1
ATOM 956 C C . PHE A 1 128 ? 24.360 4.567 -65.610 1.00 62.00 128 PHE A C 1
ATOM 958 O O . PHE A 1 128 ? 24.015 3.435 -65.921 1.00 62.00 128 PHE A O 1
ATOM 965 N N . TYR A 1 129 ? 24.114 5.619 -66.399 1.00 59.31 129 TYR A N 1
ATOM 966 C CA . TYR A 1 129 ? 23.307 5.531 -67.629 1.00 59.31 129 TYR A CA 1
ATOM 967 C C . TYR A 1 129 ? 24.119 5.511 -68.927 1.00 59.31 129 TYR A C 1
ATOM 969 O O . TYR A 1 129 ? 23.553 5.397 -70.012 1.00 59.31 129 TYR A O 1
ATOM 977 N N . LYS A 1 130 ? 25.447 5.614 -68.851 1.00 61.16 130 LYS A N 1
ATOM 978 C CA . LYS A 1 130 ? 26.319 5.469 -70.018 1.00 61.16 130 LYS A CA 1
ATOM 979 C C . LYS A 1 130 ? 27.072 4.160 -69.909 1.00 61.16 130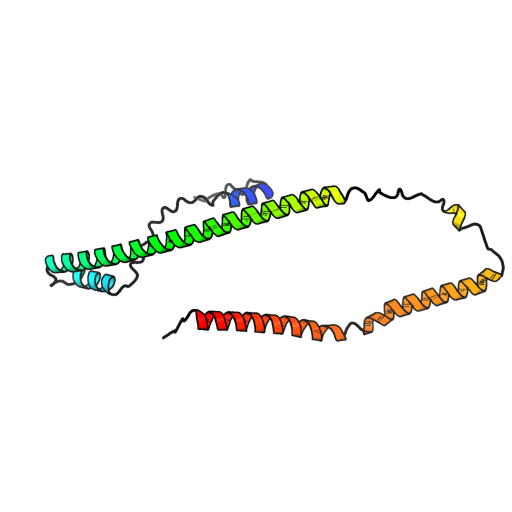 LYS A C 1
ATOM 981 O O . LYS A 1 130 ? 28.179 4.178 -69.398 1.00 61.16 130 LYS A O 1
ATOM 986 N N . THR A 1 131 ? 26.476 3.056 -70.356 1.00 51.47 131 THR A N 1
ATOM 987 C CA . THR A 1 131 ? 27.110 1.945 -71.103 1.00 51.47 131 THR A CA 1
ATOM 988 C C . THR A 1 131 ? 26.019 0.896 -71.389 1.00 51.47 131 THR A C 1
ATOM 990 O O . THR A 1 131 ? 25.253 0.563 -70.494 1.00 51.47 131 THR A O 1
ATOM 993 N N . LYS A 1 132 ? 26.018 0.334 -72.611 1.00 53.41 132 LYS A N 1
ATOM 994 C CA . LYS A 1 132 ? 25.251 -0.843 -73.096 1.00 53.41 132 LYS A CA 1
ATOM 995 C C . LYS A 1 132 ? 23.878 -0.586 -73.740 1.00 53.41 132 LYS A C 1
ATOM 997 O O . LYS A 1 132 ? 22.856 -1.082 -73.290 1.00 53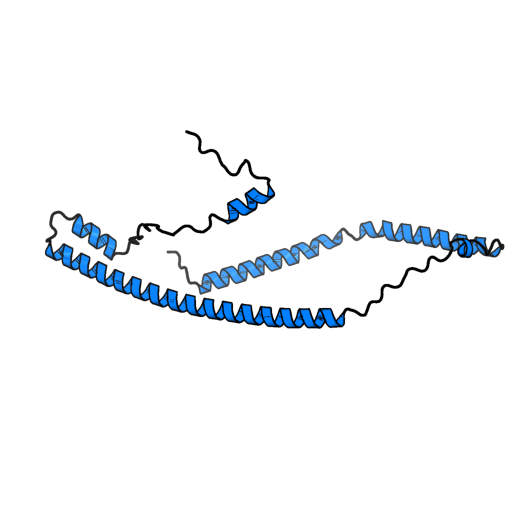.41 132 LYS A O 1
ATOM 1002 N N . ARG A 1 133 ? 23.892 0.062 -74.911 1.00 51.41 133 ARG A N 1
ATOM 1003 C CA . ARG A 1 133 ? 22.988 -0.310 -76.015 1.00 51.41 133 ARG A CA 1
ATOM 1004 C C . ARG A 1 133 ? 23.769 -1.219 -76.966 1.00 51.41 133 ARG A C 1
ATOM 1006 O O . ARG A 1 133 ? 24.201 -0.791 -78.027 1.00 51.41 133 ARG A O 1
ATOM 1013 N N . SER A 1 134 ? 24.046 -2.442 -76.528 1.00 51.41 134 SER A N 1
ATOM 1014 C CA . SER A 1 134 ? 24.567 -3.507 -77.386 1.00 51.41 134 SER A CA 1
ATOM 1015 C C . SER A 1 134 ? 23.668 -4.724 -77.224 1.00 51.41 134 SER A C 1
ATOM 1017 O O . SER A 1 134 ? 23.127 -4.971 -76.152 1.00 51.41 134 SER A O 1
ATOM 1019 N N . VAL A 1 135 ? 23.478 -5.442 -78.324 1.00 52.41 135 VAL A N 1
ATOM 1020 C CA . VAL A 1 135 ? 22.427 -6.439 -78.593 1.00 52.41 135 VAL A CA 1
ATOM 1021 C C . VAL A 1 135 ? 22.338 -7.582 -77.555 1.00 52.41 135 VAL A C 1
ATOM 1023 O O . VAL A 1 135 ? 21.309 -8.236 -77.466 1.00 52.41 135 VAL A O 1
ATOM 1026 N N . ALA A 1 136 ? 23.342 -7.744 -76.686 1.00 52.50 136 ALA A N 1
ATOM 1027 C CA . ALA A 1 136 ? 23.324 -8.641 -75.523 1.00 52.50 136 ALA A CA 1
ATOM 1028 C C . ALA A 1 136 ? 22.380 -8.197 -74.381 1.00 52.50 136 ALA A C 1
ATOM 103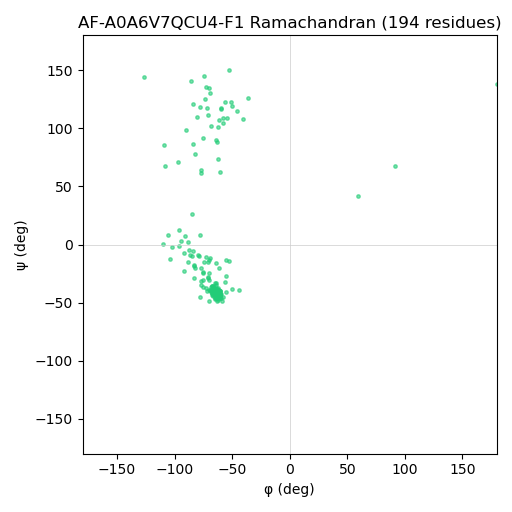0 O O . ALA A 1 1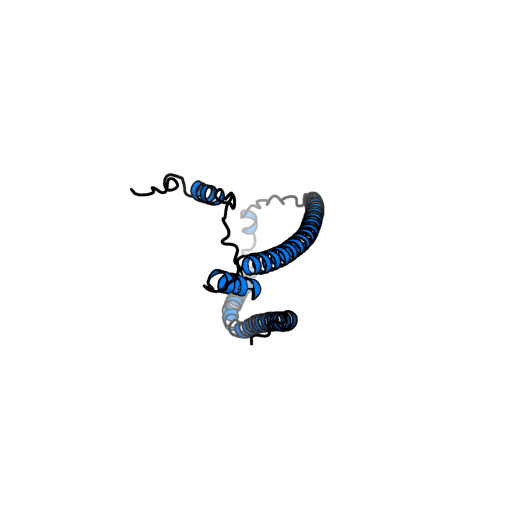36 ? 22.111 -8.966 -73.463 1.00 52.50 136 ALA A O 1
ATOM 1031 N N . SER A 1 137 ? 21.882 -6.955 -74.399 1.00 53.12 137 SER A N 1
ATOM 1032 C CA . SER A 1 137 ? 21.047 -6.412 -73.324 1.00 53.12 137 SER A CA 1
ATOM 1033 C C . SER A 1 137 ? 19.585 -6.851 -73.377 1.00 53.12 137 SER A C 1
ATOM 1035 O O . SER A 1 137 ? 18.850 -6.504 -72.465 1.00 53.12 137 SER A O 1
ATOM 1037 N N . ARG A 1 138 ? 19.126 -7.522 -74.443 1.00 53.56 138 ARG A N 1
ATOM 1038 C CA . ARG A 1 138 ? 17.717 -7.934 -74.584 1.00 53.56 138 ARG A CA 1
ATOM 1039 C C . ARG A 1 138 ? 17.416 -9.177 -73.740 1.00 53.56 138 ARG A C 1
ATOM 1041 O O . ARG A 1 138 ? 16.472 -9.155 -72.963 1.00 53.56 138 ARG A O 1
ATOM 1048 N N . GLU A 1 139 ? 18.302 -10.170 -73.785 1.00 56.62 139 GLU A N 1
ATOM 1049 C CA . GLU A 1 139 ? 18.211 -11.402 -72.984 1.00 56.62 139 GLU A CA 1
ATOM 1050 C C . GLU A 1 139 ? 18.415 -11.136 -71.479 1.00 56.62 139 GLU A C 1
ATOM 1052 O O . GLU A 1 139 ? 17.746 -11.724 -70.633 1.00 56.62 139 GLU A O 1
ATOM 1057 N N . SER A 1 140 ? 19.293 -10.192 -71.105 1.00 59.56 140 SER A N 1
ATOM 1058 C CA . SER A 1 140 ? 19.453 -9.802 -69.694 1.00 59.56 140 SER A CA 1
ATOM 1059 C C . SER A 1 140 ? 18.257 -9.017 -69.144 1.00 59.56 140 SER A C 1
ATOM 1061 O O . SER A 1 140 ? 18.012 -9.055 -67.944 1.00 59.56 140 SER A O 1
ATOM 1063 N N . LEU A 1 141 ? 17.527 -8.293 -70.002 1.00 58.72 141 LEU A N 1
ATOM 1064 C CA . LEU A 1 141 ? 16.327 -7.544 -69.606 1.00 58.72 141 LEU A CA 1
ATOM 1065 C C . LEU A 1 141 ? 15.138 -8.484 -69.384 1.00 58.72 141 LEU A C 1
ATOM 1067 O O . LEU A 1 141 ? 14.370 -8.275 -68.452 1.00 58.72 141 LEU A O 1
ATOM 1071 N N . GLU A 1 142 ? 15.032 -9.537 -70.199 1.00 59.94 142 GLU A N 1
ATOM 1072 C CA . GLU A 1 142 ? 14.045 -10.610 -70.029 1.00 59.94 142 GLU A CA 1
ATOM 1073 C C . GLU A 1 142 ? 14.249 -11.348 -68.695 1.00 59.94 142 GLU A C 1
ATOM 1075 O O . GLU A 1 142 ? 13.281 -11.572 -67.965 1.00 59.94 142 GLU A O 1
ATOM 1080 N N . ASN A 1 143 ? 15.507 -11.605 -68.312 1.00 71.94 143 ASN A N 1
ATOM 1081 C CA . ASN A 1 143 ? 15.841 -12.157 -66.995 1.00 71.94 143 ASN A CA 1
ATOM 1082 C C . ASN A 1 143 ? 15.446 -11.216 -65.846 1.00 71.94 143 ASN A C 1
ATOM 1084 O O . ASN A 1 143 ? 14.835 -11.660 -64.873 1.00 71.94 143 ASN A O 1
ATOM 1088 N N . ASP A 1 144 ? 15.757 -9.921 -65.943 1.00 78.69 144 ASP A N 1
ATOM 1089 C CA . ASP A 1 144 ? 15.401 -8.946 -64.902 1.00 78.69 144 ASP A CA 1
ATOM 1090 C C . ASP A 1 144 ? 13.875 -8.791 -64.756 1.00 78.69 144 ASP A C 1
ATOM 1092 O O . ASP A 1 144 ? 13.359 -8.695 -63.637 1.00 78.69 144 ASP A O 1
ATOM 1096 N N . GLU A 1 145 ? 13.125 -8.832 -65.862 1.00 78.81 145 GLU A N 1
ATOM 1097 C CA . GLU A 1 145 ? 11.658 -8.790 -65.854 1.00 78.81 145 GLU A CA 1
ATOM 1098 C C . GLU A 1 145 ? 11.047 -10.060 -65.238 1.00 78.81 145 GLU A C 1
ATOM 1100 O O . GLU A 1 145 ? 10.065 -10.001 -64.490 1.00 78.81 145 GLU A O 1
ATOM 1105 N N . GLU A 1 146 ? 11.620 -11.231 -65.513 1.00 81.75 146 GLU A N 1
ATOM 1106 C CA . GLU A 1 146 ? 11.188 -12.491 -64.910 1.00 81.75 146 GLU A CA 1
ATOM 1107 C C . GLU A 1 146 ? 11.498 -12.545 -63.405 1.00 81.75 146 GLU A C 1
ATOM 1109 O O . GLU A 1 146 ? 10.647 -12.959 -62.610 1.00 81.75 146 GLU A O 1
ATOM 1114 N N . ILE A 1 147 ? 12.653 -12.021 -62.981 1.00 86.81 147 ILE A N 1
ATOM 1115 C CA . ILE A 1 147 ? 13.004 -11.851 -61.564 1.00 86.81 147 ILE A CA 1
ATOM 1116 C C . ILE A 1 147 ? 12.012 -10.905 -60.874 1.00 86.81 147 ILE A C 1
ATOM 1118 O O . ILE A 1 147 ? 11.525 -11.216 -59.782 1.00 86.81 147 ILE A O 1
ATOM 1122 N N . ALA A 1 148 ? 11.657 -9.787 -61.513 1.00 89.12 148 ALA A N 1
ATOM 1123 C CA . ALA A 1 148 ? 10.678 -8.842 -60.981 1.00 89.12 148 ALA A CA 1
ATOM 1124 C C . ALA A 1 148 ? 9.287 -9.482 -60.824 1.00 89.12 148 ALA A C 1
ATOM 1126 O O . ALA A 1 148 ? 8.652 -9.339 -59.773 1.00 89.12 148 ALA A O 1
ATOM 1127 N N . ARG A 1 149 ? 8.837 -10.260 -61.820 1.00 85.69 149 ARG A N 1
ATOM 1128 C CA . ARG A 1 149 ? 7.573 -11.014 -61.756 1.00 85.69 149 ARG A CA 1
ATOM 1129 C C . ARG A 1 149 ? 7.596 -12.076 -60.659 1.00 85.69 149 ARG A C 1
ATOM 1131 O O . ARG A 1 149 ? 6.635 -12.183 -59.896 1.00 85.69 149 ARG A O 1
ATOM 1138 N N . ARG A 1 150 ? 8.701 -12.814 -60.518 1.00 87.25 150 ARG A N 1
ATOM 1139 C CA . ARG A 1 150 ? 8.870 -13.842 -59.481 1.00 87.25 150 ARG A CA 1
ATOM 1140 C C . ARG A 1 150 ? 8.880 -13.244 -58.075 1.00 87.25 150 ARG A C 1
ATOM 1142 O O . ARG A 1 150 ? 8.244 -13.807 -57.187 1.00 87.25 150 ARG A O 1
ATOM 1149 N N . LEU A 1 151 ? 9.536 -12.100 -57.871 1.00 87.44 151 LEU A N 1
ATOM 1150 C CA . LEU A 1 151 ? 9.529 -11.382 -56.594 1.00 87.44 151 LEU A CA 1
ATOM 1151 C C . LEU A 1 151 ? 8.126 -10.877 -56.245 1.00 87.44 151 LEU A C 1
ATOM 1153 O O . LEU A 1 151 ? 7.656 -11.097 -55.130 1.00 87.44 151 LEU A O 1
ATOM 1157 N N . HIS A 1 152 ? 7.439 -10.250 -57.202 1.00 86.00 152 HIS A N 1
ATOM 1158 C CA . HIS A 1 152 ? 6.072 -9.774 -57.007 1.00 86.00 152 HIS A CA 1
ATOM 1159 C C . HIS A 1 152 ? 5.119 -10.929 -56.669 1.00 86.00 152 HIS A C 1
ATOM 1161 O O . HIS A 1 152 ? 4.314 -10.815 -55.743 1.00 86.00 152 HIS A O 1
ATOM 1167 N N . SER A 1 153 ? 5.246 -12.069 -57.357 1.00 80.44 153 SER A N 1
ATOM 1168 C CA . SER A 1 153 ? 4.512 -13.288 -57.011 1.00 80.44 153 SER A CA 1
ATOM 1169 C C . SER A 1 153 ? 4.869 -13.794 -55.619 1.00 80.44 153 SER A C 1
ATOM 1171 O O . SER A 1 153 ? 3.959 -14.024 -54.842 1.00 80.44 153 SER A O 1
ATOM 1173 N N . ALA A 1 154 ? 6.148 -13.898 -55.247 1.00 79.69 154 ALA A N 1
ATOM 1174 C CA . ALA A 1 154 ? 6.563 -14.383 -53.926 1.00 79.69 154 ALA A CA 1
ATOM 1175 C C . ALA A 1 154 ? 6.070 -13.491 -52.771 1.00 79.69 154 ALA A C 1
ATOM 1177 O O . ALA A 1 154 ? 5.646 -13.980 -51.721 1.00 79.69 154 ALA A O 1
ATOM 1178 N N . MET A 1 155 ? 6.094 -12.170 -52.965 1.00 77.00 155 MET A N 1
ATOM 1179 C CA . MET A 1 155 ? 5.588 -11.209 -51.985 1.00 77.00 155 MET A CA 1
ATOM 1180 C C . MET A 1 155 ? 4.072 -11.325 -51.806 1.00 77.00 155 MET A C 1
ATOM 1182 O O . MET A 1 155 ? 3.575 -11.207 -50.685 1.00 77.00 155 MET A O 1
ATOM 1186 N N . ASN A 1 156 ? 3.341 -11.601 -52.887 1.00 72.62 156 ASN A N 1
ATOM 1187 C CA . ASN A 1 156 ? 1.882 -11.675 -52.867 1.00 72.62 156 ASN A CA 1
ATOM 1188 C C . ASN A 1 156 ? 1.336 -13.088 -52.606 1.00 72.62 156 ASN A C 1
ATOM 1190 O O . ASN A 1 156 ? 0.240 -13.221 -52.069 1.00 72.62 156 ASN A O 1
ATOM 1194 N N . SER A 1 157 ? 2.107 -14.141 -52.880 1.00 65.44 157 SER A N 1
ATOM 1195 C CA . SER A 1 157 ? 1.775 -15.534 -52.556 1.00 65.44 157 SER A CA 1
ATOM 1196 C C . SER A 1 157 ? 1.990 -15.847 -51.073 1.00 65.44 157 SER A C 1
ATOM 1198 O O . SER A 1 157 ? 1.382 -16.768 -50.534 1.00 65.44 157 SER A O 1
ATOM 1200 N N . SER A 1 158 ? 2.803 -15.049 -50.371 1.00 57.06 158 SER A N 1
ATOM 1201 C CA . SER A 1 158 ? 3.046 -15.177 -48.925 1.00 57.06 158 SER A CA 1
ATOM 1202 C C . SER A 1 158 ? 1.821 -14.813 -48.061 1.00 57.06 158 SER A C 1
ATOM 1204 O O . SER A 1 158 ? 1.770 -15.122 -46.867 1.00 57.06 158 SER A O 1
ATOM 1206 N N . ARG A 1 159 ? 0.773 -14.209 -48.648 1.00 54.94 159 ARG A N 1
ATOM 1207 C CA . ARG A 1 159 ? -0.452 -13.837 -47.916 1.00 54.94 159 ARG A CA 1
ATOM 1208 C C . ARG A 1 159 ? -1.323 -15.021 -47.487 1.00 54.94 159 ARG A C 1
ATOM 1210 O O . ARG A 1 159 ? -2.145 -14.856 -46.588 1.00 54.94 159 ARG A O 1
ATOM 1217 N N . GLU A 1 160 ? -1.110 -16.211 -48.041 1.00 53.03 160 GLU A N 1
ATOM 1218 C CA . GLU A 1 160 ? -1.848 -17.422 -47.653 1.00 53.03 160 GLU A CA 1
ATOM 1219 C C . GLU A 1 160 ? -1.266 -18.096 -46.387 1.00 53.03 160 GLU A C 1
ATOM 1221 O O . GLU A 1 160 ? -1.986 -18.793 -45.672 1.00 53.03 160 GLU A O 1
ATOM 1226 N N . PHE A 1 161 ? -0.006 -17.827 -46.005 1.00 48.12 161 PHE A N 1
ATOM 1227 C CA . PHE A 1 161 ? 0.636 -18.499 -44.856 1.00 48.12 161 PHE A CA 1
ATOM 1228 C C . PHE A 1 161 ? 0.417 -17.810 -43.492 1.00 48.12 161 PHE A C 1
ATOM 1230 O O . PHE A 1 161 ? 0.888 -18.290 -42.460 1.00 48.12 161 PHE A O 1
ATOM 1237 N N . GLN A 1 162 ? -0.348 -16.711 -43.434 1.00 50.03 162 GLN A N 1
ATOM 1238 C CA . GLN A 1 162 ? -0.701 -16.032 -42.173 1.00 50.03 162 GLN A CA 1
ATOM 1239 C C . GLN A 1 162 ? -2.007 -16.523 -41.522 1.00 50.03 162 GLN A C 1
ATOM 1241 O O . GLN A 1 162 ? -2.432 -15.973 -40.504 1.00 50.03 162 GLN A O 1
ATOM 1246 N N . LYS A 1 163 ? -2.638 -17.591 -42.030 1.00 48.25 163 LYS A N 1
ATOM 1247 C CA . LYS A 1 163 ? -3.821 -18.191 -41.378 1.00 48.25 163 LYS A CA 1
ATOM 1248 C C . LYS A 1 163 ? -3.504 -19.248 -40.308 1.00 48.25 163 LYS A C 1
ATOM 1250 O O . LYS A 1 163 ? -4.416 -19.663 -39.600 1.00 48.25 163 LYS A O 1
ATOM 1255 N N . ILE A 1 164 ? -2.237 -19.623 -40.097 1.00 50.47 164 ILE A N 1
ATOM 1256 C CA . ILE A 1 164 ? -1.865 -20.701 -39.149 1.00 50.47 164 ILE A CA 1
ATOM 1257 C C . ILE A 1 164 ? -1.281 -20.169 -37.815 1.00 50.47 164 ILE A C 1
ATOM 1259 O O . ILE A 1 164 ? -1.231 -20.884 -36.818 1.00 50.47 164 ILE A O 1
ATOM 1263 N N . SER A 1 165 ? -0.936 -18.880 -37.716 1.00 43.38 165 SER A N 1
ATOM 1264 C CA . SER A 1 165 ? -0.250 -18.314 -36.532 1.00 43.38 165 SER A CA 1
ATOM 1265 C C . SER A 1 165 ? -1.173 -17.902 -35.362 1.00 43.38 165 SER A C 1
ATOM 1267 O O . SER A 1 165 ? -0.713 -17.590 -34.265 1.00 43.38 165 SER A O 1
ATOM 1269 N N . LYS A 1 166 ? -2.505 -17.963 -35.516 1.00 48.59 166 LYS A N 1
ATOM 1270 C CA . LYS A 1 166 ? -3.432 -17.612 -34.417 1.00 48.59 166 LYS A CA 1
ATOM 1271 C C . LYS A 1 166 ? -3.611 -18.711 -33.357 1.00 48.59 166 LYS A C 1
ATOM 1273 O O . LYS A 1 166 ? -4.168 -18.428 -32.302 1.00 48.59 166 LYS A O 1
ATOM 1278 N N . LYS A 1 167 ? -3.114 -19.936 -33.578 1.00 52.66 167 LYS A N 1
ATOM 1279 C CA . LYS A 1 167 ? -3.209 -21.030 -32.586 1.00 52.66 167 LYS A CA 1
ATOM 1280 C C . LYS A 1 167 ? -2.110 -20.990 -31.514 1.00 52.66 167 LYS A C 1
ATOM 1282 O O . LYS A 1 167 ? -2.365 -21.389 -30.383 1.00 52.66 167 LYS A O 1
ATOM 1287 N N . GLY A 1 168 ? -0.922 -20.460 -31.822 1.00 48.09 168 GLY A N 1
ATOM 1288 C CA . GLY A 1 168 ? 0.208 -20.435 -30.878 1.00 48.09 168 GLY A CA 1
ATOM 1289 C C . GLY A 1 168 ? 0.098 -19.363 -29.788 1.00 48.09 168 GLY A C 1
ATOM 1290 O O . GLY A 1 168 ? 0.526 -19.574 -28.657 1.00 48.09 168 GLY A O 1
ATOM 1291 N N . ILE A 1 169 ? -0.531 -18.225 -30.096 1.00 50.66 169 ILE A N 1
ATOM 1292 C CA . ILE A 1 169 ? -0.619 -17.085 -29.168 1.00 50.66 169 ILE A CA 1
ATOM 1293 C C . ILE A 1 169 ? -1.676 -17.335 -28.080 1.00 50.66 169 ILE A C 1
ATOM 1295 O O . ILE A 1 169 ? -1.449 -17.003 -26.918 1.00 50.66 169 ILE A O 1
ATOM 1299 N N . PHE A 1 170 ? -2.782 -18.013 -28.411 1.00 48.88 170 PHE A N 1
ATOM 1300 C CA . PHE A 1 170 ? -3.798 -18.402 -27.422 1.00 48.88 170 PHE A CA 1
ATOM 1301 C C . PHE A 1 170 ? -3.268 -19.400 -26.382 1.00 48.88 170 PHE A C 1
ATOM 1303 O O . PHE A 1 170 ? -3.662 -19.330 -25.221 1.00 48.88 170 PHE A O 1
ATOM 1310 N N . GLY A 1 171 ? -2.344 -20.289 -26.765 1.00 49.34 171 GLY A N 1
ATOM 1311 C CA . GLY A 1 171 ? -1.712 -21.227 -25.832 1.00 49.34 171 GLY A CA 1
ATOM 1312 C C . GLY A 1 171 ? -0.812 -20.531 -24.809 1.00 49.34 171 GLY A C 1
ATOM 1313 O O . GLY A 1 171 ? -0.869 -20.845 -23.624 1.00 49.34 171 GLY A O 1
ATOM 1314 N N . VAL A 1 172 ? -0.028 -19.536 -25.236 1.00 54.44 172 VAL A N 1
ATOM 1315 C CA . VAL A 1 172 ? 0.901 -18.813 -24.347 1.00 54.44 172 VAL A CA 1
ATOM 1316 C C . VAL A 1 172 ? 0.161 -17.877 -23.388 1.00 5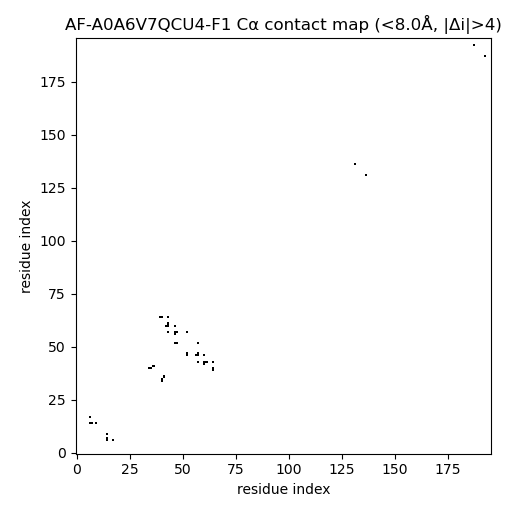4.44 172 VAL A C 1
ATOM 1318 O O . VAL A 1 172 ? 0.546 -17.777 -22.224 1.00 54.44 172 VAL A O 1
ATOM 1321 N N . VAL A 1 173 ? -0.921 -17.227 -23.834 1.00 57.78 173 VAL A N 1
ATOM 1322 C CA . VAL A 1 173 ? -1.766 -16.404 -22.950 1.00 57.78 173 VAL A CA 1
ATOM 1323 C C . VAL A 1 173 ? -2.477 -17.285 -21.920 1.00 57.78 173 VAL A C 1
ATOM 1325 O O . VAL A 1 173 ? -2.411 -16.993 -20.729 1.00 57.78 173 VAL A O 1
ATOM 1328 N N . ARG A 1 174 ? -3.039 -18.425 -22.345 1.00 55.72 174 ARG A N 1
ATOM 1329 C CA . ARG A 1 174 ? -3.694 -19.378 -21.440 1.00 55.72 174 ARG A CA 1
ATOM 1330 C C . ARG A 1 174 ? -2.710 -19.959 -20.416 1.00 55.72 174 ARG A C 1
ATOM 1332 O O . ARG A 1 174 ? -3.016 -19.980 -19.233 1.00 55.72 174 ARG A O 1
ATOM 1339 N N . MET A 1 175 ? -1.498 -20.345 -20.820 1.00 58.91 175 MET A N 1
ATOM 1340 C CA . MET A 1 175 ? -0.469 -20.853 -19.893 1.00 58.91 175 MET A CA 1
ATOM 1341 C C . MET A 1 175 ? -0.008 -19.799 -18.877 1.00 58.91 175 MET A C 1
ATOM 1343 O O . MET A 1 175 ? 0.255 -20.135 -17.724 1.00 58.91 175 MET A O 1
ATOM 1347 N N . ARG A 1 176 ? 0.056 -18.519 -19.271 1.00 61.91 176 ARG A N 1
ATOM 1348 C CA . ARG A 1 176 ? 0.348 -17.422 -18.336 1.00 61.91 176 ARG A CA 1
ATOM 1349 C C . ARG A 1 176 ? -0.774 -17.226 -17.321 1.00 61.91 176 ARG A C 1
ATOM 1351 O O . ARG A 1 176 ? -0.476 -17.056 -16.145 1.00 61.91 176 ARG A O 1
ATOM 1358 N N . GLU A 1 177 ? -2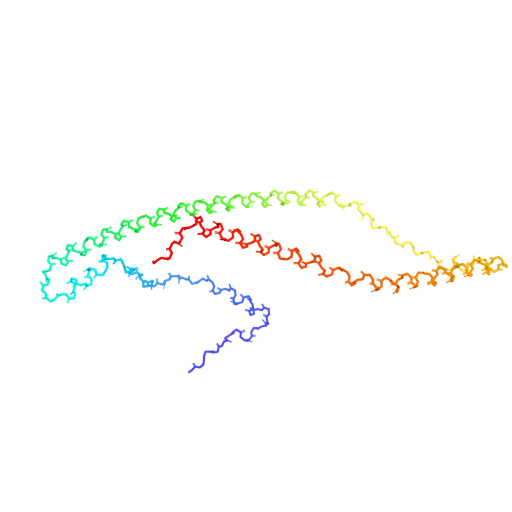.034 -17.303 -17.739 1.00 62.56 177 GLU A N 1
ATOM 1359 C CA . GLU A 1 177 ? -3.175 -17.217 -16.819 1.00 62.56 177 GLU A CA 1
ATOM 1360 C C . GLU A 1 177 ? -3.242 -18.408 -15.857 1.00 62.56 177 GLU A C 1
ATOM 1362 O O . GLU A 1 177 ? -3.448 -18.204 -14.662 1.00 62.56 177 GLU A O 1
ATOM 1367 N N . TYR A 1 178 ? -2.972 -19.631 -16.328 1.00 69.50 178 TYR A N 1
ATOM 1368 C CA . TYR A 1 178 ? -2.867 -20.809 -15.458 1.00 69.50 178 TYR A CA 1
ATOM 1369 C C . TYR A 1 178 ? -1.722 -20.683 -14.449 1.00 69.50 178 TYR A C 1
ATOM 1371 O O . TYR A 1 178 ? -1.912 -21.002 -13.279 1.00 69.50 178 TYR A O 1
ATOM 1379 N N . LEU A 1 179 ? -0.554 -20.175 -14.858 1.00 72.31 179 LEU A N 1
ATOM 1380 C CA . LEU A 1 179 ? 0.579 -19.987 -13.949 1.00 72.31 179 LEU A CA 1
ATOM 1381 C C . LEU A 1 179 ? 0.296 -18.896 -12.906 1.00 72.31 179 LEU A C 1
ATOM 1383 O O . LEU A 1 179 ? 0.578 -19.084 -11.726 1.00 72.31 179 LEU A O 1
ATOM 1387 N N . VAL A 1 180 ? -0.312 -17.778 -13.315 1.00 77.62 180 VAL A N 1
ATOM 1388 C CA . VAL A 1 180 ? -0.712 -16.701 -12.395 1.00 77.62 180 VAL A CA 1
ATOM 1389 C C . VAL A 1 180 ? -1.811 -17.177 -11.439 1.00 77.62 180 VAL A C 1
ATOM 1391 O O . VAL A 1 180 ? -1.756 -16.874 -10.249 1.00 77.62 180 VAL A O 1
ATOM 1394 N N . SER A 1 181 ? -2.771 -17.973 -11.918 1.00 68.50 181 SER A N 1
ATOM 1395 C CA . SER A 1 181 ? -3.816 -18.579 -11.087 1.00 68.50 181 SER A CA 1
ATOM 1396 C C . SER A 1 181 ? -3.248 -19.602 -10.098 1.00 68.50 181 SER A C 1
ATOM 1398 O O . SER A 1 181 ? -3.611 -19.569 -8.924 1.00 68.50 181 SER A O 1
ATOM 1400 N N . ALA A 1 182 ? -2.305 -20.445 -10.525 1.00 74.25 182 ALA A N 1
ATOM 1401 C CA . ALA A 1 182 ? -1.637 -21.415 -9.662 1.00 74.25 182 ALA A CA 1
ATOM 1402 C C . ALA A 1 182 ? -0.805 -20.731 -8.568 1.00 74.25 182 ALA A C 1
ATOM 1404 O O . ALA A 1 182 ? -0.877 -21.129 -7.408 1.00 74.25 182 ALA A O 1
ATOM 1405 N N . ILE A 1 183 ? -0.079 -19.659 -8.906 1.00 73.31 183 ILE A N 1
ATOM 1406 C CA . ILE A 1 183 ? 0.675 -18.861 -7.928 1.00 73.31 183 ILE A CA 1
ATOM 1407 C C . ILE A 1 183 ? -0.278 -18.160 -6.951 1.00 73.31 183 ILE A C 1
ATOM 1409 O O . ILE A 1 183 ? -0.024 -18.156 -5.749 1.00 73.31 183 ILE A O 1
ATOM 1413 N N . ARG A 1 184 ? -1.402 -17.612 -7.435 1.00 72.88 184 ARG A N 1
ATOM 1414 C CA . ARG A 1 184 ? -2.410 -16.975 -6.575 1.00 72.88 184 ARG A CA 1
ATOM 1415 C C . ARG A 1 184 ? -3.060 -17.973 -5.618 1.00 72.88 184 ARG A C 1
ATOM 1417 O O . ARG A 1 184 ? -3.222 -17.648 -4.450 1.00 72.88 184 ARG A O 1
ATOM 1424 N N . ASN A 1 185 ? -3.401 -19.172 -6.086 1.00 64.12 185 ASN A N 1
ATOM 1425 C CA . ASN A 1 185 ? -3.995 -20.209 -5.242 1.00 64.12 185 ASN A CA 1
ATOM 1426 C C . ASN A 1 185 ? -2.986 -20.759 -4.228 1.00 64.12 185 ASN A C 1
ATOM 1428 O O . ASN A 1 185 ? -3.347 -20.931 -3.071 1.00 64.12 185 ASN A O 1
ATOM 1432 N N . GLN A 1 186 ? -1.719 -20.948 -4.608 1.00 66.62 186 GLN A N 1
ATOM 1433 C CA . GLN A 1 186 ? -0.672 -21.322 -3.651 1.00 66.62 186 GLN A CA 1
ATOM 1434 C C . GLN A 1 186 ? -0.446 -20.239 -2.591 1.00 66.62 186 GLN A C 1
ATOM 1436 O O . GLN A 1 186 ? -0.296 -20.551 -1.415 1.00 66.62 186 GLN A O 1
ATOM 1441 N N . LEU A 1 187 ? -0.491 -18.959 -2.975 1.00 64.31 187 LEU A N 1
ATOM 1442 C CA . LEU A 1 187 ? -0.423 -17.851 -2.024 1.00 64.31 187 LEU A CA 1
ATOM 1443 C C . LEU A 1 187 ? -1.665 -17.797 -1.119 1.00 64.31 187 LEU A C 1
ATOM 1445 O O . LEU A 1 187 ? -1.545 -17.490 0.059 1.00 64.31 187 LEU A O 1
ATOM 1449 N N . PHE A 1 188 ? -2.844 -18.132 -1.641 1.00 63.88 188 PHE A N 1
ATOM 1450 C CA . PHE A 1 188 ? -4.088 -18.179 -0.871 1.00 63.88 188 PHE A CA 1
ATOM 1451 C C . PHE A 1 188 ? -4.094 -19.325 0.157 1.00 63.88 188 PHE A C 1
ATOM 1453 O O . PHE A 1 188 ? -4.469 -19.110 1.306 1.00 63.88 188 PHE A O 1
ATOM 1460 N N . LEU A 1 189 ? -3.592 -20.507 -0.218 1.00 62.25 189 LEU A N 1
ATOM 1461 C CA . LEU A 1 189 ? -3.390 -21.638 0.696 1.00 62.25 189 LEU A CA 1
ATOM 1462 C C . LEU A 1 189 ? -2.283 -21.371 1.731 1.00 62.25 189 LEU A C 1
ATOM 1464 O O . LEU A 1 189 ? -2.427 -21.762 2.884 1.00 62.25 189 LEU A O 1
ATOM 1468 N N . ALA A 1 190 ? -1.205 -20.674 1.355 1.00 58.59 190 ALA A N 1
ATOM 1469 C CA . ALA A 1 190 ? -0.105 -20.340 2.265 1.00 58.59 190 ALA A CA 1
ATOM 1470 C C . ALA A 1 190 ? -0.435 -19.208 3.258 1.00 58.59 190 ALA A C 1
ATOM 1472 O O . ALA A 1 190 ? 0.200 -19.117 4.305 1.00 58.59 190 ALA A O 1
ATOM 1473 N N . VAL A 1 191 ? -1.403 -18.341 2.936 1.00 61.38 191 VAL A N 1
ATOM 1474 C CA . VAL A 1 191 ? -1.810 -17.199 3.780 1.00 61.38 191 VAL A CA 1
ATOM 1475 C C . VAL A 1 191 ? -3.023 -17.530 4.668 1.00 61.38 191 VAL A C 1
ATOM 1477 O O . VAL A 1 191 ? -3.401 -16.716 5.502 1.00 61.38 191 VAL A O 1
ATOM 1480 N N . GLY A 1 192 ? -3.581 -18.744 4.577 1.00 55.81 192 GLY A N 1
ATOM 1481 C CA . GLY A 1 192 ? -4.426 -19.310 5.636 1.00 55.81 192 GLY A CA 1
ATOM 1482 C C . GLY A 1 192 ? -5.682 -18.502 5.983 1.00 55.81 192 GLY A C 1
ATOM 1483 O O . GLY A 1 192 ? -6.016 -18.382 7.156 1.00 55.81 192 GLY A O 1
ATOM 1484 N N . TYR A 1 193 ? -6.394 -17.962 4.990 1.00 52.59 193 TYR A N 1
ATOM 1485 C CA . TYR A 1 193 ? -7.756 -17.466 5.214 1.00 52.59 193 TYR A CA 1
ATOM 1486 C C . TYR A 1 193 ? -8.743 -18.632 5.099 1.00 52.59 193 TYR A C 1
ATOM 1488 O O . TYR A 1 193 ? -9.286 -18.906 4.030 1.00 52.59 193 TYR A O 1
ATOM 1496 N N . SER A 1 194 ? -8.947 -19.330 6.218 1.00 46.06 194 SER A N 1
ATOM 1497 C CA . SER A 1 194 ? -10.134 -20.158 6.425 1.00 46.06 194 SER A CA 1
ATOM 1498 C C . SER A 1 194 ? -11.314 -19.204 6.607 1.00 46.06 194 SER A C 1
ATOM 1500 O O . SER A 1 194 ? -11.338 -18.438 7.567 1.00 46.06 194 SER A O 1
ATOM 1502 N N . VAL A 1 195 ? -12.232 -19.177 5.643 1.00 47.97 195 VAL A N 1
ATOM 1503 C CA . VAL A 1 195 ? -13.529 -18.510 5.797 1.00 47.97 195 VAL A CA 1
ATOM 1504 C C . VAL A 1 195 ? -14.489 -19.561 6.344 1.00 47.97 195 VAL A C 1
ATOM 1506 O O . VAL A 1 195 ? -14.988 -20.382 5.578 1.00 47.97 195 VAL A O 1
ATOM 1509 N N . GLU A 1 196 ? -14.693 -19.538 7.657 1.00 38.19 196 GLU A N 1
ATOM 1510 C CA . GLU A 1 196 ? -15.952 -19.919 8.311 1.00 38.19 196 GLU A CA 1
ATOM 1511 C C . GLU A 1 196 ? -16.467 -18.702 9.083 1.00 38.19 196 GLU A C 1
ATOM 1513 O O . GLU A 1 196 ? -15.624 -17.993 9.685 1.00 38.19 196 GLU A O 1
#

Mean predicted aligned error: 22.8 Å

pLDDT: mean 72.24, std 17.31, range [35.62, 97.25]

Sequence (196 aa):
MESFDLNTSLPPRKRLLAGLKSGNLAHDFPFPIPLSSTDLGARLRDVINSTTASPEEIIEVANSVALAAADVAANARAVAIEKAAIAAKARASAKSALEILDKMARRERKGRQTKAKLKKKHVPVKLFYKTKRSVASRESLENDEEIARRLHSAMNSSREFQKISKKGIFGVVRMREYLVSAIRNQLFLAVGYSVE